Protein AF-A0A2N2ZZ64-F1 (afdb_monomer_lite)

Secondary structure (DSSP, 8-state):
----------------------------------PPPPPPPPHHHHHHHHHHTSSEEEEE-TTT--EEEEEPPGGG---HHHHHTSTTTTS-HHHHS-GGGGSSSPPGGGGGPPPPPHHHHHTT-GGGGGG-HHHHHHHHHTSHHHHHHGGGS-GGGT--TTT---GGG--S-HHHHHHHHHHHHHHHHT-HHHHHHHHT-----S--

Radius of gyration: 32.5 Å; chains: 1; bounding box: 103×98×48 Å

Structure (mmCIF, N/CA/C/O backbone):
data_AF-A0A2N2ZZ64-F1
#
_entry.id   AF-A0A2N2ZZ64-F1
#
loop_
_atom_site.group_PDB
_atom_site.id
_atom_site.type_symbol
_atom_site.label_atom_id
_atom_site.label_alt_id
_atom_site.label_comp_id
_atom_site.label_asym_id
_atom_site.label_entity_id
_atom_site.label_seq_id
_atom_site.pdbx_PDB_ins_code
_atom_site.Cartn_x
_atom_site.Cartn_y
_atom_site.Cartn_z
_atom_site.occupancy
_atom_site.B_iso_or_equiv
_atom_site.auth_seq_id
_atom_site.auth_comp_id
_atom_site.auth_asym_id
_atom_site.auth_atom_id
_atom_site.pdbx_PDB_model_num
ATOM 1 N N . MET A 1 1 ? 74.027 50.151 3.961 1.00 39.25 1 MET A N 1
ATOM 2 C CA . MET A 1 1 ? 75.007 50.833 3.092 1.00 39.25 1 MET A CA 1
ATOM 3 C C . MET A 1 1 ? 74.225 51.475 1.959 1.00 39.25 1 MET A C 1
ATOM 5 O O . MET A 1 1 ? 73.582 50.748 1.219 1.00 39.25 1 MET A O 1
ATOM 9 N N . LYS A 1 2 ? 74.288 52.809 1.890 1.00 38.34 2 LYS A N 1
ATOM 10 C CA . LYS A 1 2 ? 73.813 53.706 0.823 1.00 38.34 2 LYS A CA 1
ATOM 11 C C . LYS A 1 2 ? 72.306 53.948 0.694 1.00 38.34 2 LYS A C 1
ATOM 13 O O . LYS A 1 2 ? 71.583 53.274 -0.028 1.00 38.34 2 LYS A O 1
ATOM 18 N N . ASP A 1 3 ? 71.935 55.034 1.363 1.00 37.16 3 ASP A N 1
ATOM 19 C CA . ASP A 1 3 ? 70.986 56.051 0.927 1.00 37.16 3 ASP A CA 1
ATOM 20 C C . ASP A 1 3 ? 70.921 56.219 -0.595 1.00 37.16 3 ASP A C 1
ATOM 22 O O . ASP A 1 3 ? 71.953 56.343 -1.265 1.00 37.16 3 ASP A O 1
ATOM 26 N N . TRP A 1 4 ? 69.703 56.373 -1.116 1.00 40.28 4 TRP A N 1
ATOM 27 C CA . TRP A 1 4 ? 69.502 57.099 -2.360 1.00 40.28 4 TRP A CA 1
ATOM 28 C C . TRP A 1 4 ? 68.457 58.200 -2.185 1.00 40.28 4 TRP A C 1
ATOM 30 O O . TRP A 1 4 ? 67.484 58.091 -1.445 1.00 40.28 4 TRP A O 1
ATOM 40 N N . PHE A 1 5 ? 68.782 59.327 -2.796 1.00 40.59 5 PHE A N 1
ATOM 41 C CA . PHE A 1 5 ? 68.379 60.674 -2.441 1.00 40.59 5 PHE A CA 1
ATOM 42 C C . PHE A 1 5 ? 66.934 61.033 -2.844 1.00 40.59 5 PHE A C 1
ATOM 44 O O . PHE A 1 5 ? 66.560 60.926 -4.002 1.00 40.59 5 PHE A O 1
ATOM 51 N N . ARG A 1 6 ? 66.211 61.638 -1.890 1.00 45.50 6 ARG A N 1
ATOM 52 C CA . ARG A 1 6 ? 65.767 63.054 -1.896 1.00 45.50 6 ARG A CA 1
ATOM 53 C C . ARG A 1 6 ? 64.941 63.554 -3.109 1.00 45.50 6 ARG A C 1
ATOM 55 O O . ARG A 1 6 ? 65.505 63.851 -4.154 1.00 45.50 6 ARG A O 1
ATOM 62 N N . LYS A 1 7 ? 63.675 63.922 -2.845 1.00 41.31 7 LYS A N 1
ATOM 63 C CA . LYS A 1 7 ? 63.095 65.300 -2.868 1.00 41.31 7 LYS A CA 1
ATOM 64 C C . LYS A 1 7 ? 61.646 65.309 -3.378 1.00 41.31 7 LYS A C 1
ATOM 66 O O . LYS A 1 7 ? 61.372 64.801 -4.454 1.00 41.31 7 LYS A O 1
ATOM 71 N N . GLY A 1 8 ? 60.778 66.042 -2.676 1.00 36.94 8 GLY A N 1
ATOM 72 C CA . GLY A 1 8 ? 59.546 66.581 -3.260 1.00 36.94 8 GLY A CA 1
ATOM 73 C C . GLY A 1 8 ? 58.408 66.750 -2.261 1.00 36.94 8 GLY A C 1
ATOM 74 O O . GLY A 1 8 ? 57.514 65.920 -2.207 1.00 36.94 8 GLY A O 1
ATOM 75 N N . ALA A 1 9 ? 58.438 67.824 -1.472 1.00 46.53 9 ALA A N 1
ATOM 76 C CA . ALA A 1 9 ? 57.292 68.250 -0.677 1.00 46.53 9 ALA A CA 1
ATOM 77 C C . ALA A 1 9 ? 56.183 68.794 -1.595 1.00 46.53 9 ALA A C 1
ATOM 79 O O . ALA A 1 9 ? 56.459 69.640 -2.447 1.00 46.53 9 ALA A O 1
ATOM 80 N N . ALA A 1 10 ? 54.935 68.379 -1.376 1.00 45.12 10 ALA A N 1
ATOM 81 C CA . ALA A 1 10 ? 53.759 69.070 -1.894 1.00 45.12 10 ALA A CA 1
ATOM 82 C C . ALA A 1 10 ? 52.651 69.089 -0.834 1.00 45.12 10 ALA A C 1
ATOM 84 O O . ALA A 1 10 ? 52.513 68.182 -0.019 1.00 45.12 10 ALA A O 1
ATOM 85 N N . LYS A 1 11 ? 51.959 70.223 -0.807 1.00 42.28 11 LYS A N 1
ATOM 86 C CA . LYS A 1 11 ? 51.224 70.802 0.313 1.00 42.28 11 LYS A CA 1
ATOM 87 C C . LYS A 1 11 ? 49.855 70.156 0.544 1.00 42.28 11 LYS A C 1
ATOM 89 O O . LYS A 1 11 ? 49.190 69.720 -0.387 1.00 42.28 11 LYS A O 1
ATOM 94 N N . ILE A 1 12 ? 49.429 70.226 1.801 1.00 48.78 12 ILE A N 1
ATOM 95 C CA . ILE A 1 12 ? 48.055 70.054 2.281 1.00 48.78 12 ILE A CA 1
ATOM 96 C C . ILE A 1 12 ? 47.116 71.016 1.537 1.00 48.78 12 ILE A C 1
ATOM 98 O O . ILE A 1 12 ? 47.393 72.213 1.464 1.00 48.78 12 ILE A O 1
ATOM 102 N N . SER A 1 13 ? 45.969 70.516 1.078 1.00 41.09 13 SER A N 1
ATOM 103 C CA . SER A 1 13 ? 44.748 71.316 0.965 1.00 41.09 13 SER A CA 1
ATOM 104 C C . SER A 1 13 ? 43.535 70.404 1.133 1.00 41.09 13 SER A C 1
ATOM 106 O O . SER A 1 13 ? 43.284 69.517 0.321 1.00 41.09 13 SER A O 1
ATOM 108 N N . LEU A 1 14 ? 42.822 70.607 2.242 1.00 44.38 14 LEU A N 1
ATOM 109 C CA . LEU A 1 14 ? 41.471 70.110 2.452 1.00 44.38 14 LEU A CA 1
ATOM 110 C C . LEU A 1 14 ? 40.535 70.853 1.497 1.00 44.38 14 LEU A C 1
ATOM 112 O O . LEU A 1 14 ? 40.433 72.075 1.581 1.00 44.38 14 LEU A O 1
ATOM 116 N N . PHE A 1 15 ? 39.804 70.120 0.661 1.00 40.41 15 PHE A N 1
ATOM 117 C CA . PHE A 1 15 ? 38.572 70.621 0.065 1.00 40.41 15 PHE A CA 1
ATOM 118 C C . PHE A 1 15 ? 37.430 69.662 0.388 1.00 40.41 15 PHE A C 1
ATOM 120 O O . PHE A 1 15 ? 37.409 68.505 -0.022 1.00 40.41 15 PHE A O 1
ATOM 127 N N . SER A 1 16 ? 36.514 70.190 1.197 1.00 48.66 16 SER A N 1
ATOM 128 C CA . SER A 1 16 ? 35.202 69.645 1.515 1.00 48.66 16 SER A CA 1
ATOM 129 C C . SER A 1 16 ? 34.422 69.380 0.224 1.00 48.66 16 SER A C 1
ATOM 131 O O . SER A 1 16 ? 34.257 70.285 -0.592 1.00 48.66 16 SER A O 1
ATOM 133 N N . GLY A 1 17 ? 33.963 68.143 0.036 1.00 42.72 17 GLY A N 1
ATOM 134 C CA . GLY A 1 17 ? 33.218 67.706 -1.143 1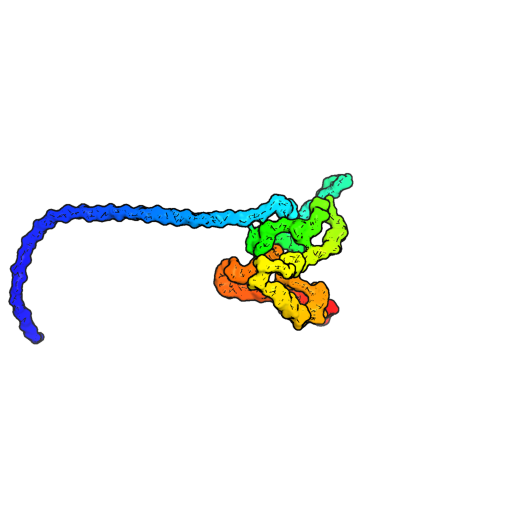.00 42.72 17 GLY A CA 1
ATOM 135 C C . GLY A 1 17 ? 32.194 66.638 -0.777 1.00 42.72 17 GLY A C 1
ATOM 136 O O . GLY A 1 17 ? 32.478 65.453 -0.864 1.00 42.72 17 GLY A O 1
ATOM 137 N N . MET A 1 18 ? 31.040 67.106 -0.299 1.00 50.28 18 MET A N 1
ATOM 138 C CA . MET A 1 18 ? 29.702 66.496 -0.330 1.00 50.28 18 MET A CA 1
ATOM 139 C C . MET A 1 18 ? 29.631 64.961 -0.489 1.00 50.28 18 MET A C 1
ATOM 141 O O . MET A 1 18 ? 29.713 64.423 -1.592 1.00 50.28 18 MET A O 1
ATOM 145 N N . LEU A 1 19 ? 29.397 64.266 0.630 1.00 48.88 19 LEU A N 1
ATOM 146 C CA . LEU A 1 19 ? 29.078 62.837 0.686 1.00 48.88 19 LEU A CA 1
ATOM 147 C C . LEU A 1 19 ? 27.726 62.581 -0.020 1.00 48.88 19 LEU A C 1
ATOM 149 O O . LEU A 1 19 ? 26.663 62.738 0.577 1.00 48.88 19 LEU A O 1
ATOM 153 N N . MET A 1 20 ? 27.748 62.212 -1.301 1.00 51.56 20 MET A N 1
ATOM 154 C CA . MET A 1 20 ? 26.586 61.632 -1.982 1.00 51.56 20 MET A CA 1
ATOM 155 C C . MET A 1 20 ? 26.479 60.164 -1.563 1.00 51.56 20 MET A C 1
ATOM 157 O O . MET A 1 20 ? 27.203 59.308 -2.069 1.00 51.56 20 MET A O 1
ATOM 161 N N . LEU A 1 21 ? 25.607 59.884 -0.594 1.00 48.12 21 LEU A N 1
ATOM 162 C CA . LEU A 1 21 ? 25.238 58.524 -0.208 1.00 48.12 21 LEU A CA 1
ATOM 163 C C . LEU A 1 21 ? 24.476 57.884 -1.387 1.00 48.12 21 LEU A C 1
ATOM 165 O O . LEU A 1 21 ? 23.431 58.418 -1.770 1.00 48.12 21 LEU A O 1
ATOM 169 N N . PRO A 1 22 ? 24.938 56.772 -1.985 1.00 51.94 22 PRO A N 1
ATOM 170 C CA . PRO A 1 22 ? 24.151 56.093 -2.999 1.00 51.94 22 PRO A CA 1
ATOM 171 C C . PRO A 1 22 ? 22.957 55.439 -2.297 1.00 51.94 22 PRO A C 1
ATOM 173 O O . PRO A 1 22 ? 23.119 54.526 -1.487 1.00 51.94 22 PRO A O 1
ATOM 176 N N . VAL A 1 23 ? 21.750 55.926 -2.588 1.00 56.34 23 VAL A N 1
ATOM 177 C CA . VAL A 1 23 ? 20.505 55.251 -2.211 1.00 56.34 23 VAL A CA 1
ATOM 178 C C . VAL A 1 23 ? 20.448 53.954 -3.017 1.00 56.34 23 VAL A C 1
ATOM 180 O O . VAL A 1 23 ? 20.028 53.932 -4.171 1.00 56.34 23 VAL A O 1
ATOM 183 N N . LEU A 1 24 ? 20.942 52.874 -2.414 1.00 56.12 24 LEU A N 1
ATOM 184 C CA . LEU A 1 24 ? 20.755 51.502 -2.871 1.00 56.12 24 LEU A CA 1
ATOM 185 C C . LEU A 1 24 ? 19.258 51.184 -2.800 1.00 56.12 24 LEU A C 1
ATOM 187 O O . LEU A 1 24 ? 18.741 50.749 -1.773 1.00 56.12 24 LEU A O 1
ATOM 191 N N . PHE A 1 25 ? 18.549 51.443 -3.895 1.00 52.72 25 PHE A N 1
ATOM 192 C CA . PHE A 1 25 ? 17.181 50.980 -4.087 1.00 52.72 25 PHE A CA 1
ATOM 193 C C . PHE A 1 25 ? 17.241 49.465 -4.320 1.00 52.72 25 PHE A C 1
ATOM 195 O O . PHE A 1 25 ? 17.417 48.990 -5.441 1.00 52.72 25 PHE A O 1
ATOM 202 N N . ALA A 1 26 ? 17.187 48.695 -3.232 1.00 58.97 26 ALA A N 1
ATOM 203 C CA . ALA A 1 26 ? 17.064 47.248 -3.289 1.00 58.97 26 ALA A CA 1
ATOM 204 C C . ALA A 1 26 ? 15.679 46.905 -3.853 1.00 58.97 26 ALA A C 1
ATOM 206 O O . ALA A 1 26 ? 14.674 46.931 -3.144 1.00 58.97 26 ALA A O 1
ATOM 207 N N . VAL A 1 27 ? 15.619 46.622 -5.153 1.00 55.97 27 VAL A N 1
ATOM 208 C CA . VAL A 1 27 ? 14.431 46.050 -5.788 1.00 55.97 27 VAL A CA 1
ATOM 209 C C . VAL A 1 27 ? 14.317 44.611 -5.291 1.00 55.97 27 VAL A C 1
ATOM 211 O O . VAL A 1 27 ? 14.965 43.705 -5.811 1.00 55.97 27 VAL A O 1
ATOM 214 N N . PHE A 1 28 ? 13.528 44.403 -4.238 1.00 57.31 28 PHE A N 1
ATOM 215 C CA . PHE A 1 28 ? 13.136 43.071 -3.790 1.00 57.31 28 PHE A CA 1
ATOM 216 C C . PHE A 1 28 ? 12.192 42.467 -4.835 1.00 57.31 28 PHE A C 1
ATOM 218 O O . PHE A 1 28 ? 10.976 42.640 -4.773 1.00 57.31 28 PHE A O 1
ATOM 225 N N . PHE A 1 29 ? 12.753 41.752 -5.811 1.00 54.59 29 PHE A N 1
ATOM 226 C CA . PHE A 1 29 ? 11.992 40.790 -6.599 1.00 54.59 29 PHE A CA 1
ATOM 227 C C . PHE A 1 29 ? 11.564 39.663 -5.658 1.00 54.59 29 PHE A C 1
ATOM 229 O O . PHE A 1 29 ? 12.322 38.733 -5.392 1.00 54.59 29 PHE A O 1
ATOM 236 N N . SER A 1 30 ? 10.353 39.769 -5.115 1.00 50.69 30 SER A N 1
ATOM 237 C CA . SER A 1 30 ? 9.707 38.639 -4.456 1.00 50.69 30 SER A CA 1
ATOM 238 C C . SER A 1 30 ? 9.346 37.641 -5.547 1.00 50.69 30 SER A C 1
ATOM 240 O O . SER A 1 30 ? 8.348 37.805 -6.246 1.00 50.69 30 SER A O 1
ATOM 242 N N . THR A 1 31 ? 10.185 36.626 -5.740 1.00 52.81 31 THR A N 1
ATOM 243 C CA . THR A 1 31 ? 9.776 35.432 -6.471 1.00 52.81 31 THR A CA 1
ATOM 244 C C . THR A 1 31 ? 8.708 34.756 -5.626 1.00 52.81 31 THR A C 1
ATOM 246 O O . THR A 1 31 ? 9.023 34.018 -4.694 1.00 52.81 31 THR A O 1
ATOM 249 N N . VAL A 1 32 ? 7.440 35.048 -5.915 1.00 55.59 32 VAL A N 1
ATOM 250 C CA . VAL A 1 32 ? 6.336 34.191 -5.488 1.00 55.59 32 VAL A CA 1
ATOM 251 C C . VAL A 1 32 ? 6.548 32.879 -6.232 1.00 55.59 32 VAL A C 1
ATOM 253 O O . VAL A 1 32 ? 6.189 32.741 -7.400 1.00 55.59 32 VAL A O 1
ATOM 256 N N . ALA A 1 33 ? 7.236 31.943 -5.580 1.00 58.53 33 ALA A N 1
ATOM 257 C CA . ALA A 1 33 ? 7.142 30.550 -5.955 1.00 58.53 33 ALA A CA 1
ATOM 258 C C . ALA A 1 33 ? 5.656 30.205 -5.839 1.00 58.53 33 ALA A C 1
ATOM 260 O O . ALA A 1 33 ? 5.070 30.354 -4.769 1.00 58.53 33 ALA A O 1
ATOM 261 N N . ALA A 1 34 ? 5.024 29.859 -6.958 1.00 48.00 34 A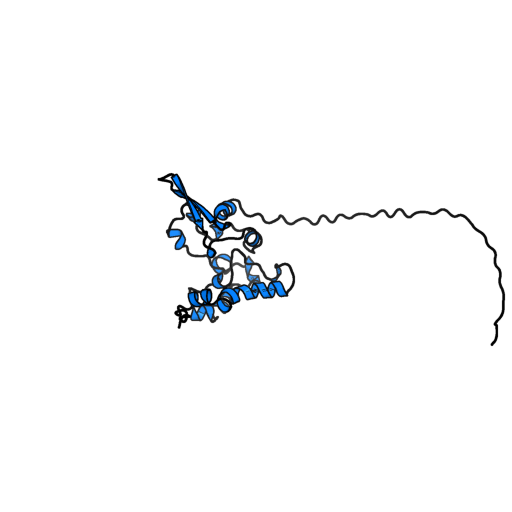LA A N 1
ATOM 262 C CA . ALA A 1 34 ? 3.686 29.305 -6.918 1.00 48.00 34 ALA A CA 1
ATOM 263 C C . ALA A 1 34 ? 3.778 28.008 -6.108 1.00 48.00 34 ALA A C 1
ATOM 265 O O . ALA A 1 34 ? 4.371 27.035 -6.584 1.00 48.00 34 ALA A O 1
ATOM 266 N N . ASP A 1 35 ? 3.262 28.020 -4.879 1.00 53.88 35 ASP A N 1
ATOM 267 C CA . ASP A 1 35 ? 3.075 26.791 -4.122 1.00 53.88 35 ASP A CA 1
ATOM 268 C C . ASP A 1 35 ? 2.193 25.886 -4.978 1.00 53.88 35 ASP A C 1
ATOM 270 O O . ASP A 1 35 ? 1.077 26.247 -5.367 1.00 53.88 35 ASP A O 1
ATOM 274 N N . LYS A 1 36 ? 2.730 24.719 -5.345 1.00 53.25 36 LYS A N 1
ATOM 275 C CA . LYS A 1 36 ? 1.899 23.661 -5.913 1.00 53.25 36 LYS A CA 1
ATOM 276 C C . LYS A 1 36 ? 0.815 23.368 -4.875 1.00 53.25 36 LYS A C 1
ATOM 278 O O . LYS A 1 36 ? 1.168 23.286 -3.698 1.00 53.25 36 LYS A O 1
ATOM 283 N N . PRO A 1 37 ? -0.459 23.218 -5.277 1.00 55.72 37 PRO A N 1
ATOM 284 C CA . PRO A 1 37 ? -1.508 22.881 -4.329 1.00 55.72 37 PRO A CA 1
ATOM 285 C C . PRO A 1 37 ? -1.059 21.649 -3.548 1.00 55.72 37 PRO A C 1
ATOM 287 O O . PRO A 1 37 ? -0.683 20.631 -4.135 1.00 55.72 37 PRO A O 1
ATOM 290 N N . GLU A 1 38 ? -0.992 21.797 -2.229 1.00 61.44 38 GLU A N 1
ATOM 291 C CA . GLU A 1 38 ? -0.603 20.712 -1.348 1.00 61.44 38 GLU A CA 1
ATOM 292 C C . GLU A 1 38 ? -1.636 19.598 -1.532 1.00 61.44 38 GLU A C 1
ATOM 294 O O . GLU A 1 38 ? -2.828 19.836 -1.345 1.00 61.44 38 GLU A O 1
ATOM 299 N N . ALA A 1 39 ? -1.203 18.416 -1.977 1.00 67.38 39 ALA A N 1
ATOM 300 C CA . ALA A 1 39 ? -2.107 17.301 -2.244 1.00 67.38 39 ALA A CA 1
ATOM 301 C C . ALA A 1 39 ? -2.909 16.994 -0.975 1.00 67.38 39 ALA A C 1
ATOM 303 O O . ALA A 1 39 ? -2.318 16.672 0.047 1.00 67.38 39 ALA A O 1
ATOM 304 N N . THR A 1 40 ? -4.229 17.149 -0.995 1.00 81.62 40 THR A N 1
ATOM 305 C CA . THR A 1 40 ? -5.087 16.889 0.166 1.00 81.62 40 THR A CA 1
ATOM 306 C C . THR A 1 40 ? -5.627 15.469 0.108 1.00 81.62 40 THR A C 1
ATOM 308 O O . THR A 1 40 ? -6.011 15.014 -0.965 1.00 81.62 40 THR A O 1
ATOM 311 N N . ILE A 1 41 ? -5.696 14.795 1.258 1.00 88.88 41 ILE A N 1
ATOM 312 C CA . ILE A 1 41 ? -6.417 13.522 1.375 1.00 88.88 41 ILE A CA 1
ATOM 313 C C . ILE A 1 41 ? -7.901 13.797 1.123 1.00 88.88 41 ILE A C 1
ATOM 315 O O . ILE A 1 41 ? -8.436 14.788 1.627 1.00 88.88 41 ILE A O 1
ATOM 319 N N . ASP A 1 42 ? -8.541 12.945 0.329 1.00 91.62 42 ASP A N 1
ATOM 320 C CA . ASP A 1 42 ? -9.952 13.085 -0.008 1.00 91.62 42 ASP A CA 1
ATOM 321 C C . ASP A 1 42 ? -10.873 12.840 1.211 1.00 91.62 42 ASP A C 1
ATOM 323 O O . ASP A 1 42 ? -10.499 12.181 2.183 1.00 91.62 42 ASP A O 1
ATOM 327 N N . GLU A 1 43 ? -12.092 13.381 1.164 1.00 92.12 43 GLU A N 1
ATOM 328 C CA . GLU A 1 43 ? -13.064 13.298 2.262 1.00 92.12 43 GLU A CA 1
ATOM 329 C C . GLU A 1 43 ? -13.508 11.861 2.579 1.00 92.12 43 GLU A C 1
ATOM 331 O O . GLU A 1 43 ? -13.802 11.542 3.731 1.00 92.12 43 GLU A O 1
ATOM 336 N N . GLU A 1 44 ? -13.534 10.979 1.583 1.00 93.50 44 GLU A N 1
ATOM 337 C CA . GLU A 1 44 ? -13.834 9.561 1.760 1.00 93.50 44 GLU A CA 1
ATOM 338 C C . GLU A 1 44 ? -12.705 8.846 2.509 1.00 93.50 44 GLU A C 1
ATOM 340 O O . GLU A 1 44 ? -12.939 8.218 3.540 1.00 93.50 44 GLU A O 1
ATOM 345 N N . SER A 1 45 ? -11.459 9.023 2.069 1.00 94.38 45 SER A N 1
ATOM 346 C CA . SER A 1 45 ? -10.285 8.438 2.720 1.00 94.38 45 SER A CA 1
ATOM 347 C C . SER A 1 45 ? -10.127 8.931 4.157 1.00 94.38 45 SER A C 1
ATOM 349 O O . SER A 1 45 ? -9.707 8.172 5.033 1.00 94.38 45 SER A O 1
ATOM 351 N N . LEU A 1 46 ? -10.515 10.180 4.448 1.00 94.12 46 LEU A N 1
ATOM 352 C CA . LEU A 1 46 ? -10.554 10.687 5.822 1.00 94.12 46 LEU A CA 1
ATOM 353 C C . LEU A 1 46 ? -11.479 9.862 6.730 1.00 94.12 46 LEU A C 1
ATOM 355 O O . LEU A 1 46 ? -11.150 9.696 7.903 1.00 94.12 46 LEU A O 1
ATOM 359 N N . GLN A 1 47 ? -12.585 9.311 6.217 1.00 93.69 47 GLN A N 1
ATOM 360 C CA . GLN A 1 47 ? -13.495 8.462 6.999 1.00 93.69 47 GLN A CA 1
ATOM 361 C C . GLN A 1 47 ? -12.835 7.131 7.364 1.00 93.69 47 GLN A C 1
ATOM 363 O O . GLN A 1 47 ? -12.896 6.715 8.521 1.00 93.69 47 GLN A O 1
ATOM 368 N N . CYS A 1 48 ? -12.130 6.503 6.420 1.00 95.31 48 CYS A N 1
ATOM 369 C CA . CYS A 1 48 ? -11.361 5.284 6.678 1.00 95.31 48 CYS A CA 1
ATOM 370 C C . CYS A 1 48 ? -10.265 5.541 7.728 1.00 95.31 48 CYS A C 1
ATOM 372 O O . CYS A 1 48 ? -10.081 4.776 8.682 1.00 95.31 48 CYS A O 1
ATOM 374 N N . LEU A 1 49 ? -9.567 6.672 7.600 1.00 95.62 49 LEU A N 1
ATOM 375 C CA . LEU A 1 49 ? -8.470 7.047 8.487 1.00 95.62 49 LEU A CA 1
ATOM 376 C C . LEU A 1 49 ? -8.916 7.343 9.926 1.00 95.62 49 LEU A C 1
ATOM 378 O O . LEU A 1 49 ? -8.080 7.227 10.816 1.00 95.62 49 LEU A O 1
ATOM 382 N N . VAL A 1 50 ? -10.204 7.602 10.201 1.00 93.44 50 VAL A N 1
ATOM 383 C CA . VAL A 1 50 ? -10.723 7.729 11.583 1.00 93.44 50 VAL A CA 1
ATOM 384 C C . VAL A 1 50 ? -10.319 6.531 12.448 1.00 93.44 50 VAL A C 1
ATOM 386 O O . VAL A 1 50 ? -9.965 6.703 13.616 1.00 93.44 50 VAL A O 1
ATOM 389 N N . CYS A 1 51 ? -10.342 5.325 11.873 1.00 94.88 51 CYS A N 1
ATOM 390 C CA . CYS A 1 51 ? -9.904 4.108 12.553 1.00 94.88 51 CYS A CA 1
ATOM 391 C C . CYS A 1 51 ? -8.503 3.677 12.109 1.00 94.88 51 CYS A C 1
ATOM 393 O O . CYS A 1 51 ? -7.672 3.341 12.954 1.00 94.88 51 CYS A O 1
ATOM 395 N N . HIS A 1 52 ? -8.228 3.698 10.803 1.00 95.88 52 HIS A N 1
ATOM 396 C CA . HIS A 1 52 ? -7.001 3.132 10.242 1.00 95.88 52 HIS A CA 1
ATOM 397 C C . HIS A 1 52 ? -5.748 3.972 10.512 1.00 95.88 52 HIS A C 1
ATOM 399 O O . HIS A 1 52 ? -4.653 3.423 10.480 1.00 95.88 52 HIS A O 1
ATOM 405 N N . SER A 1 53 ? -5.861 5.253 10.883 1.00 96.44 53 SER A N 1
ATOM 406 C CA . SER A 1 53 ? -4.699 6.050 11.308 1.00 96.44 53 SER A CA 1
ATOM 407 C C . SER A 1 53 ? -4.355 5.915 12.796 1.00 96.44 53 SER A C 1
ATOM 409 O O . SER A 1 53 ? -3.500 6.642 13.307 1.00 96.44 53 SER A O 1
ATOM 411 N N . SER A 1 54 ? -5.061 5.052 13.530 1.00 95.69 54 SER A N 1
ATOM 412 C CA . SER A 1 54 ? -4.947 4.916 14.980 1.00 95.69 54 SER A CA 1
ATOM 413 C C . SER A 1 54 ? -4.515 3.508 15.385 1.00 95.69 54 SER A C 1
ATOM 415 O O . SER A 1 54 ? -4.878 2.507 14.779 1.00 95.69 54 SER A O 1
ATOM 417 N N . HIS A 1 55 ? -3.797 3.414 16.505 1.00 96.00 55 HIS A N 1
ATOM 418 C CA . HIS A 1 55 ? -3.406 2.137 17.116 1.00 96.00 55 HIS A CA 1
ATOM 419 C C . HIS A 1 55 ? -4.582 1.414 17.798 1.00 96.00 55 HIS A C 1
ATOM 421 O O . HIS A 1 55 ? -4.453 0.272 18.249 1.00 96.00 55 HIS A O 1
ATOM 427 N N . ARG A 1 56 ? -5.721 2.096 17.942 1.00 96.00 56 ARG A N 1
ATOM 428 C CA . ARG A 1 56 ? -6.947 1.578 18.549 1.00 96.00 56 ARG A CA 1
ATOM 429 C C . ARG A 1 56 ? -8.173 2.176 17.878 1.00 96.00 56 ARG A C 1
ATOM 431 O O . ARG A 1 56 ? -8.151 3.342 17.490 1.00 96.00 56 ARG A O 1
ATOM 438 N N . TYR A 1 57 ? -9.244 1.406 17.825 1.00 94.00 57 TYR A N 1
ATOM 439 C CA . TYR A 1 57 ? -10.531 1.841 17.297 1.00 94.00 57 TYR A CA 1
ATOM 440 C C . TYR A 1 57 ? -11.654 1.441 18.252 1.00 94.00 57 TYR A C 1
ATOM 442 O O . TYR A 1 57 ? -11.460 0.619 19.153 1.00 94.00 57 TYR A O 1
ATOM 450 N N . GLN A 1 58 ? -12.812 2.070 18.080 1.00 92.56 58 GLN A N 1
ATOM 451 C CA . GLN A 1 58 ? -14.016 1.778 18.847 1.00 92.56 58 GLN A CA 1
ATOM 452 C C . GLN A 1 58 ? -15.096 1.266 17.906 1.00 92.56 58 GLN A C 1
ATOM 454 O O . GLN A 1 58 ? -15.272 1.815 16.822 1.00 92.56 58 GLN A O 1
ATOM 459 N N . ILE A 1 59 ? -15.821 0.238 18.337 1.00 89.75 59 ILE A N 1
ATOM 460 C CA . ILE A 1 59 ? -17.061 -0.188 17.686 1.00 89.75 59 ILE A CA 1
ATOM 461 C C . ILE A 1 59 ? -18.176 -0.202 18.719 1.00 89.75 59 ILE A C 1
ATOM 463 O O . ILE A 1 59 ? -17.946 -0.545 19.881 1.00 89.75 59 ILE A O 1
ATOM 467 N N . THR A 1 60 ? -19.371 0.167 18.278 1.00 90.00 60 THR A N 1
ATOM 468 C CA . THR A 1 60 ? -20.581 0.136 19.094 1.00 90.00 60 THR A CA 1
ATOM 469 C C . THR A 1 60 ? -21.502 -0.931 18.537 1.00 90.00 60 THR A C 1
ATOM 471 O O . THR A 1 60 ? -21.811 -0.923 17.345 1.00 90.00 60 THR A O 1
ATOM 474 N N . ASP A 1 61 ? -21.930 -1.854 19.391 1.00 88.31 61 ASP A N 1
ATOM 475 C CA . ASP A 1 61 ? -22.947 -2.827 19.023 1.00 88.31 61 ASP A CA 1
ATOM 476 C C . ASP A 1 61 ? -24.295 -2.119 18.840 1.00 88.31 61 ASP A C 1
ATOM 478 O O . ASP A 1 61 ? -24.777 -1.411 19.726 1.00 88.31 61 ASP A O 1
ATOM 482 N N . THR A 1 62 ? -24.918 -2.320 17.682 1.00 85.62 62 THR A N 1
ATOM 483 C CA . THR A 1 62 ? -26.200 -1.697 17.341 1.00 85.62 62 THR A CA 1
ATOM 484 C C . THR A 1 62 ? -27.374 -2.306 18.105 1.00 85.62 62 THR A C 1
ATOM 486 O O . THR A 1 62 ? -28.435 -1.687 18.163 1.00 85.62 62 THR A O 1
ATOM 489 N N . VAL A 1 63 ? -27.198 -3.489 18.708 1.00 91.06 63 VAL A N 1
ATOM 490 C CA . VAL A 1 63 ? -28.241 -4.170 19.487 1.00 91.06 63 VAL A CA 1
ATOM 491 C C . VAL A 1 63 ? -28.186 -3.776 20.964 1.00 91.06 63 VAL A C 1
ATOM 493 O O . VAL A 1 63 ? -29.198 -3.347 21.517 1.00 91.06 63 VAL A O 1
ATOM 496 N N . SER A 1 64 ? -27.029 -3.917 21.615 1.00 94.00 64 SER A N 1
ATOM 497 C CA . SER A 1 64 ? -26.864 -3.607 23.044 1.00 94.00 64 SER A CA 1
ATOM 498 C C . SER A 1 64 ? -26.532 -2.140 23.336 1.00 94.00 64 SER A C 1
ATOM 500 O O . SER A 1 64 ? -26.768 -1.677 24.452 1.00 94.00 64 SER A O 1
ATOM 502 N N . GLY A 1 65 ? -25.985 -1.405 22.363 1.00 93.75 65 GLY A N 1
ATOM 503 C CA . GLY A 1 65 ? -25.444 -0.058 22.560 1.00 93.75 65 GLY A CA 1
ATOM 504 C C . GLY A 1 65 ? -24.097 -0.025 23.293 1.00 93.75 65 GLY A C 1
ATOM 505 O O . GLY A 1 65 ? -23.604 1.061 23.600 1.00 93.75 65 GLY A O 1
ATOM 506 N N . GLU A 1 66 ? -23.500 -1.181 23.598 1.00 94.88 66 GLU A N 1
ATOM 507 C CA . GLU A 1 66 ? -22.186 -1.258 24.233 1.00 94.88 66 GLU A CA 1
ATOM 508 C C . GLU A 1 66 ? -21.082 -0.852 23.250 1.00 94.88 66 GLU A C 1
ATOM 510 O O . GLU A 1 66 ? -21.069 -1.274 22.092 1.00 94.88 66 GLU A O 1
ATOM 515 N N . THR A 1 67 ? -20.128 -0.050 23.727 1.00 95.00 67 THR A N 1
ATOM 516 C CA . THR A 1 67 ? -18.939 0.335 22.962 1.00 95.00 67 THR A CA 1
ATOM 517 C C . THR A 1 67 ? -17.718 -0.376 23.512 1.00 95.00 67 THR A C 1
ATOM 519 O O . THR A 1 67 ? -17.396 -0.249 24.694 1.00 95.00 67 THR A O 1
ATOM 522 N N . VAL A 1 68 ? -16.984 -1.052 22.633 1.00 93.94 68 VAL A N 1
ATOM 523 C CA . VAL A 1 68 ? -15.710 -1.691 22.969 1.00 93.94 68 VAL A CA 1
ATOM 524 C C . VAL A 1 68 ? -14.562 -0.988 22.259 1.00 93.94 68 VAL A C 1
ATOM 526 O O . VAL A 1 68 ? -14.679 -0.559 21.113 1.00 93.94 68 VAL A O 1
ATOM 529 N N . THR A 1 69 ? -13.427 -0.874 22.949 1.00 96.00 69 THR A N 1
ATOM 530 C CA . THR A 1 69 ? -12.171 -0.401 22.356 1.00 96.00 69 THR A CA 1
ATOM 531 C C . THR A 1 69 ? -11.291 -1.598 22.031 1.00 96.00 69 THR A C 1
ATOM 533 O O . THR A 1 69 ? -10.997 -2.406 22.910 1.00 96.00 69 THR A O 1
ATOM 536 N N . MET A 1 70 ? -10.823 -1.684 20.790 1.00 94.06 70 MET A N 1
ATOM 537 C CA . MET A 1 70 ? -9.939 -2.749 20.321 1.00 94.06 70 MET A CA 1
ATOM 538 C C . MET A 1 70 ? -8.629 -2.186 19.780 1.00 94.06 70 MET A C 1
ATOM 540 O O . MET A 1 70 ? -8.537 -1.023 19.386 1.00 94.06 70 MET A O 1
ATOM 544 N N . LYS A 1 71 ? -7.591 -3.025 19.772 1.00 96.56 71 LYS A N 1
ATOM 545 C CA . LYS A 1 71 ? -6.305 -2.700 19.152 1.00 96.56 71 LYS A CA 1
ATOM 546 C C . LYS A 1 71 ? -6.420 -2.850 17.633 1.00 96.56 71 LYS A C 1
ATOM 548 O O . LYS A 1 71 ? -6.942 -3.855 17.161 1.00 96.56 71 LYS A O 1
ATOM 553 N N . MET A 1 72 ? -5.892 -1.882 16.887 1.00 94.88 72 MET A N 1
ATOM 554 C CA . MET A 1 72 ? -5.735 -2.011 15.440 1.00 94.88 72 MET A CA 1
ATOM 555 C C . MET A 1 72 ? -4.544 -2.924 15.132 1.00 94.88 72 MET A C 1
ATOM 557 O O . MET A 1 72 ? -3.457 -2.739 15.689 1.00 94.88 72 MET A O 1
ATOM 561 N N . HIS A 1 73 ? -4.739 -3.906 14.255 1.00 94.00 73 HIS A N 1
ATOM 562 C CA . HIS A 1 73 ? -3.638 -4.728 13.752 1.00 94.00 73 HIS A CA 1
ATOM 563 C C . HIS A 1 73 ? -2.626 -3.847 13.020 1.00 94.00 73 HIS A C 1
ATOM 565 O O . HIS A 1 73 ? -3.015 -2.897 12.348 1.00 94.00 73 HIS A O 1
ATOM 571 N N . ASN A 1 74 ? -1.333 -4.121 13.187 1.00 90.88 74 ASN A N 1
ATOM 572 C CA . ASN A 1 74 ? -0.283 -3.246 12.662 1.00 90.88 74 ASN A CA 1
ATOM 573 C C . ASN A 1 74 ? -0.348 -3.144 11.131 1.00 90.88 74 ASN A C 1
ATOM 575 O O . ASN A 1 74 ? -0.093 -2.086 10.575 1.00 90.88 74 ASN A O 1
ATOM 579 N N . GLU A 1 75 ? -0.749 -4.226 10.474 1.00 89.50 75 GLU A N 1
ATOM 580 C CA . GLU A 1 75 ? -0.887 -4.356 9.024 1.00 89.50 75 GLU A CA 1
ATOM 581 C C . GLU A 1 75 ? -2.063 -3.537 8.467 1.00 89.50 75 GLU A C 1
ATOM 583 O O . GLU A 1 75 ? -2.088 -3.226 7.283 1.00 89.50 75 GLU A O 1
ATOM 588 N N . LEU A 1 76 ? -3.023 -3.166 9.322 1.00 93.38 76 LEU A N 1
ATOM 589 C CA . LEU A 1 76 ? -4.184 -2.348 8.965 1.00 93.38 76 LEU A CA 1
ATOM 590 C C . LEU A 1 76 ? -3.990 -0.864 9.312 1.00 93.38 76 LEU A C 1
ATOM 592 O O . LEU A 1 76 ? -4.901 -0.067 9.092 1.00 93.38 76 LEU A O 1
ATOM 596 N N . GLN A 1 77 ? -2.846 -0.491 9.896 1.00 96.19 77 GLN A N 1
ATOM 597 C CA . GLN A 1 77 ? -2.552 0.895 10.249 1.00 96.19 77 GLN A CA 1
ATOM 598 C C . GLN A 1 77 ? -1.963 1.643 9.053 1.00 96.19 77 GLN A C 1
ATOM 600 O O . GLN A 1 77 ? -0.988 1.204 8.446 1.00 96.19 77 GLN A O 1
ATOM 605 N N . ILE A 1 78 ? -2.524 2.812 8.764 1.00 96.50 78 ILE A N 1
ATOM 606 C CA . ILE A 1 78 ? -2.095 3.707 7.694 1.00 96.50 78 ILE A CA 1
ATOM 607 C C . ILE A 1 78 ? -1.601 5.008 8.314 1.00 96.50 78 ILE A C 1
ATOM 609 O O . ILE A 1 78 ? -2.354 5.714 8.983 1.00 96.50 78 ILE A O 1
ATOM 613 N N . ASP A 1 79 ? -0.336 5.353 8.078 1.00 95.38 79 ASP A N 1
ATOM 614 C CA . ASP A 1 79 ? 0.178 6.674 8.433 1.00 95.38 79 ASP A CA 1
ATOM 615 C C . ASP A 1 79 ? -0.352 7.703 7.413 1.00 95.38 79 ASP A C 1
ATOM 617 O O . ASP A 1 79 ? 0.021 7.643 6.237 1.00 95.38 79 ASP A O 1
ATOM 621 N N . PRO A 1 80 ? -1.205 8.659 7.825 1.00 94.06 80 PRO A N 1
ATOM 622 C CA . PRO A 1 80 ? -1.821 9.609 6.905 1.00 94.06 80 PRO A CA 1
ATOM 623 C C . PRO A 1 80 ? -0.800 10.571 6.285 1.00 94.06 80 PRO A C 1
ATOM 625 O O . PRO A 1 80 ? -1.021 11.077 5.186 1.00 94.06 80 PRO A O 1
ATOM 628 N N . VAL A 1 81 ? 0.331 10.824 6.951 1.00 92.75 81 VAL A N 1
ATOM 629 C CA . VAL A 1 81 ? 1.401 11.682 6.430 1.00 92.75 81 VAL A CA 1
ATOM 630 C C . VAL A 1 81 ? 2.178 10.952 5.336 1.00 92.75 81 VAL A C 1
ATOM 632 O O . VAL A 1 81 ? 2.437 11.528 4.274 1.00 92.75 81 VAL A O 1
ATOM 635 N N . GLU A 1 82 ? 2.518 9.679 5.554 1.00 92.69 82 GLU A N 1
ATOM 636 C CA . GLU A 1 82 ? 3.150 8.859 4.514 1.00 92.69 82 GLU A CA 1
ATOM 637 C C . GLU A 1 82 ? 2.193 8.599 3.344 1.00 92.69 82 GLU A C 1
ATOM 639 O O . GLU A 1 82 ? 2.626 8.717 2.198 1.00 92.69 82 GLU A O 1
ATOM 644 N N . TYR A 1 83 ? 0.907 8.344 3.612 1.00 94.56 83 TYR A N 1
ATOM 645 C CA . TYR A 1 83 ? -0.112 8.135 2.579 1.00 94.56 83 TYR A CA 1
ATOM 646 C C . TYR A 1 83 ? -0.266 9.347 1.670 1.00 94.56 83 TYR A C 1
ATOM 648 O O . TYR A 1 83 ? -0.076 9.239 0.462 1.00 94.56 83 TYR A O 1
ATOM 656 N N . LYS A 1 84 ? -0.493 10.531 2.254 1.00 92.62 84 LYS A N 1
ATOM 657 C CA . LYS A 1 84 ? -0.620 11.803 1.522 1.00 92.62 84 LYS A CA 1
ATOM 658 C C . LYS A 1 84 ? 0.553 12.063 0.570 1.00 92.62 84 LYS A C 1
ATOM 660 O O . LYS A 1 84 ? 0.407 12.752 -0.433 1.00 92.62 84 LYS A O 1
ATOM 665 N N . SER A 1 85 ? 1.734 11.553 0.910 1.00 90.25 85 SER A N 1
ATOM 666 C CA . SER A 1 85 ? 2.969 11.774 0.159 1.00 90.25 85 SER A CA 1
ATOM 667 C C . SER A 1 85 ? 3.415 10.577 -0.690 1.00 90.25 85 SER A C 1
ATOM 669 O O . SER A 1 85 ? 4.472 10.650 -1.326 1.00 90.25 85 SER A O 1
ATOM 671 N N . ALA A 1 86 ? 2.631 9.498 -0.724 1.00 92.25 86 ALA A N 1
ATOM 672 C CA . ALA A 1 86 ? 2.831 8.357 -1.607 1.00 92.25 86 ALA A CA 1
ATOM 673 C C . ALA A 1 86 ? 2.508 8.714 -3.068 1.00 92.25 86 ALA A C 1
ATOM 675 O O . ALA A 1 86 ? 1.744 9.638 -3.345 1.00 92.25 86 ALA A O 1
ATOM 676 N N . THR A 1 87 ? 3.054 7.950 -4.020 1.00 92.25 87 THR A N 1
ATOM 677 C CA . THR A 1 87 ? 2.786 8.117 -5.461 1.00 92.25 87 THR A CA 1
ATOM 678 C C . THR A 1 87 ? 1.286 8.061 -5.773 1.00 92.25 87 THR A C 1
ATOM 680 O O . THR A 1 87 ? 0.812 8.838 -6.595 1.00 92.25 87 THR A O 1
ATOM 683 N N . HIS A 1 88 ? 0.547 7.191 -5.076 1.00 92.12 88 HIS A N 1
ATOM 684 C CA . HIS A 1 88 ? -0.904 7.028 -5.209 1.00 92.12 88 HIS A CA 1
ATOM 685 C C . HIS A 1 88 ? -1.699 7.730 -4.096 1.00 92.12 88 HIS A C 1
ATOM 687 O O . HIS A 1 88 ? -2.892 7.501 -3.961 1.00 92.12 88 HIS A O 1
ATOM 693 N N . GLY A 1 89 ? -1.079 8.619 -3.308 1.00 92.12 89 GLY A N 1
ATOM 694 C CA . GLY A 1 89 ? -1.723 9.280 -2.161 1.00 92.12 89 GLY A CA 1
ATOM 695 C C . GLY A 1 89 ? -2.908 10.194 -2.497 1.00 92.12 89 GLY A C 1
ATOM 696 O O . GLY A 1 89 ? -3.581 10.682 -1.593 1.00 92.12 89 GLY A O 1
ATOM 697 N N . GLY A 1 90 ? -3.139 10.455 -3.788 1.00 90.31 90 GLY A N 1
ATOM 698 C CA . GLY A 1 90 ? -4.308 11.178 -4.289 1.00 90.31 90 GLY A CA 1
ATOM 699 C C . GLY A 1 90 ? -5.500 10.286 -4.640 1.00 90.31 90 GLY A C 1
ATOM 700 O O . GLY A 1 90 ? -6.543 10.825 -5.001 1.00 90.31 90 GLY A O 1
ATOM 701 N N . PHE A 1 91 ? -5.354 8.960 -4.576 1.00 92.94 91 PHE A N 1
ATOM 702 C CA . PHE A 1 91 ? -6.468 8.033 -4.763 1.00 92.94 91 PHE A CA 1
ATOM 703 C C . PHE A 1 91 ? -7.339 7.984 -3.512 1.00 92.94 91 PHE A C 1
ATOM 705 O O . PHE A 1 91 ? -6.898 8.278 -2.396 1.00 92.94 91 PHE A O 1
ATOM 712 N N . LYS A 1 92 ? -8.591 7.601 -3.718 1.00 95.12 92 LYS A N 1
ATOM 713 C CA . LYS A 1 92 ? -9.513 7.220 -2.659 1.00 95.12 92 LYS A CA 1
ATOM 714 C C . LYS A 1 92 ? -9.208 5.801 -2.220 1.00 95.12 92 LYS A C 1
ATOM 716 O O . LYS A 1 92 ? -8.774 4.979 -3.025 1.00 95.12 92 LYS A O 1
ATOM 721 N N . CYS A 1 93 ? -9.517 5.471 -0.971 1.00 94.75 93 CYS A N 1
ATOM 722 C CA . CYS A 1 93 ? -9.410 4.089 -0.507 1.00 94.75 93 CYS A CA 1
ATOM 723 C C . CYS A 1 93 ? -10.210 3.129 -1.405 1.00 94.75 93 CYS A C 1
ATOM 725 O O . CYS A 1 93 ? -9.700 2.064 -1.743 1.00 94.75 93 CYS A O 1
ATOM 727 N N . THR A 1 94 ? -11.415 3.518 -1.846 1.00 93.75 94 THR A N 1
ATOM 728 C CA . THR A 1 94 ? -12.265 2.666 -2.698 1.00 93.75 94 THR A CA 1
ATOM 729 C C . THR A 1 94 ? -11.890 2.645 -4.181 1.00 93.75 94 THR A C 1
ATOM 731 O O . THR A 1 94 ? -12.476 1.874 -4.939 1.00 93.75 94 THR A O 1
ATOM 734 N N . ASP A 1 95 ? -10.880 3.416 -4.603 1.00 93.38 95 ASP A N 1
ATOM 735 C CA . ASP A 1 95 ? -10.307 3.254 -5.946 1.00 93.38 95 ASP A CA 1
ATOM 736 C C . ASP A 1 95 ? -9.544 1.918 -6.054 1.00 93.38 95 ASP A C 1
ATOM 738 O O . ASP A 1 95 ? -9.421 1.367 -7.146 1.00 93.38 95 ASP A O 1
ATOM 742 N N . CYS A 1 96 ? -9.077 1.375 -4.918 1.00 92.88 96 CYS A N 1
ATOM 743 C CA . CYS A 1 96 ? -8.383 0.085 -4.839 1.00 92.88 96 CYS A CA 1
ATOM 744 C C . CYS A 1 96 ? -9.090 -0.946 -3.940 1.00 92.88 96 CYS A C 1
ATOM 746 O O . CYS A 1 96 ? -8.978 -2.144 -4.171 1.00 92.88 96 CYS A O 1
ATOM 748 N N . HIS A 1 97 ? -9.797 -0.524 -2.898 1.00 94.56 97 HIS A N 1
ATOM 749 C CA . HIS A 1 97 ? -10.501 -1.434 -1.993 1.00 94.56 97 HIS A CA 1
ATOM 750 C C . HIS A 1 97 ? -11.993 -1.497 -2.307 1.00 94.56 97 HIS A C 1
ATOM 752 O O . HIS A 1 97 ? -12.569 -0.575 -2.883 1.00 94.56 97 HIS A O 1
ATOM 758 N N . SER A 1 98 ? -12.656 -2.575 -1.891 1.00 94.38 98 SER A N 1
ATOM 759 C CA . SER A 1 98 ? -14.101 -2.697 -2.082 1.00 94.38 98 SER A CA 1
ATOM 760 C C . SER A 1 98 ? -14.877 -1.549 -1.423 1.00 94.38 98 SER A C 1
ATOM 762 O O . SER A 1 98 ? -14.660 -1.200 -0.259 1.00 94.38 98 SER A O 1
ATOM 764 N N . ALA A 1 99 ? -15.883 -1.023 -2.126 1.00 93.69 99 ALA A N 1
ATOM 765 C CA . ALA A 1 99 ? -16.827 -0.060 -1.559 1.00 93.69 99 ALA A CA 1
ATOM 766 C C . ALA A 1 99 ? -17.614 -0.622 -0.355 1.00 93.69 99 ALA A C 1
ATOM 768 O O . ALA A 1 99 ? -18.150 0.156 0.439 1.00 93.69 99 ALA A O 1
ATOM 769 N N . ASP A 1 100 ? -17.652 -1.948 -0.174 1.00 95.38 100 ASP A N 1
ATOM 770 C CA . ASP A 1 100 ? -18.294 -2.605 0.970 1.00 95.38 100 ASP A CA 1
ATOM 771 C C . ASP A 1 100 ? -17.606 -2.293 2.310 1.00 95.38 100 ASP A C 1
ATOM 773 O O . ASP A 1 100 ? -18.234 -2.442 3.361 1.00 95.38 100 ASP A O 1
ATOM 777 N N . TYR A 1 101 ? -16.363 -1.789 2.317 1.00 94.81 101 TYR A N 1
ATOM 778 C CA . TYR A 1 101 ? -15.746 -1.268 3.544 1.00 94.81 101 TYR A CA 1
ATOM 779 C C . TYR A 1 101 ? -16.472 -0.042 4.114 1.00 94.81 101 TYR A C 1
ATOM 781 O O . TYR A 1 101 ? -16.287 0.290 5.280 1.00 94.81 101 TYR A O 1
ATOM 789 N N . ASN A 1 102 ? -17.371 0.600 3.365 1.00 92.44 102 ASN A N 1
ATOM 790 C CA . ASN A 1 102 ? -18.237 1.638 3.928 1.00 92.44 102 ASN A CA 1
ATOM 791 C C . ASN A 1 102 ? -19.274 1.072 4.922 1.00 92.44 102 ASN A C 1
ATOM 793 O O . ASN A 1 102 ? -19.848 1.814 5.724 1.00 92.44 102 ASN A O 1
ATOM 797 N N . ILE A 1 103 ? -19.507 -0.243 4.915 1.00 91.31 103 ILE A N 1
ATOM 798 C CA . ILE A 1 103 ? -20.418 -0.929 5.834 1.00 91.31 103 ILE A CA 1
ATOM 799 C C . ILE A 1 103 ? -19.659 -1.286 7.119 1.00 91.31 103 ILE A C 1
ATOM 801 O O . ILE A 1 103 ? -18.564 -1.844 7.065 1.00 91.31 103 ILE A O 1
ATOM 805 N N . HIS A 1 104 ? -20.244 -0.972 8.280 1.00 87.25 104 HIS A N 1
ATOM 806 C CA . HIS A 1 104 ? -19.629 -1.178 9.595 1.00 87.25 104 HIS A CA 1
ATOM 807 C C . HIS A 1 104 ? -20.541 -1.988 10.537 1.00 87.25 104 HIS A C 1
ATOM 809 O O . HIS A 1 104 ? -21.713 -1.629 10.684 1.00 87.25 104 HIS A O 1
ATOM 815 N N . PRO A 1 105 ? -20.021 -3.021 11.235 1.00 87.62 105 PRO A N 1
ATOM 816 C CA . PRO A 1 105 ? -18.701 -3.639 11.052 1.00 87.62 105 PRO A CA 1
ATOM 817 C C . PRO A 1 105 ? -18.501 -4.167 9.623 1.00 87.62 105 PRO A C 1
ATOM 819 O O . PRO A 1 105 ? -19.469 -4.596 8.997 1.00 87.62 105 PRO A O 1
ATOM 822 N N . HIS A 1 106 ? -17.264 -4.128 9.116 1.00 91.88 106 HIS A N 1
ATOM 823 C CA . HIS A 1 106 ? -16.976 -4.584 7.754 1.00 91.88 106 HIS A CA 1
ATOM 824 C C . HIS A 1 106 ? -17.438 -6.033 7.557 1.00 91.88 106 HIS A C 1
ATOM 826 O O . HIS A 1 106 ? -17.159 -6.884 8.414 1.00 91.88 106 HIS A O 1
ATOM 832 N N . PRO A 1 107 ? -18.157 -6.336 6.463 1.00 93.88 107 PRO A N 1
ATOM 833 C CA . PRO A 1 107 ? -18.665 -7.675 6.232 1.00 93.88 107 PRO A CA 1
ATOM 834 C C . PRO A 1 107 ? -17.500 -8.635 5.989 1.00 93.88 107 PRO A C 1
ATOM 836 O O . PR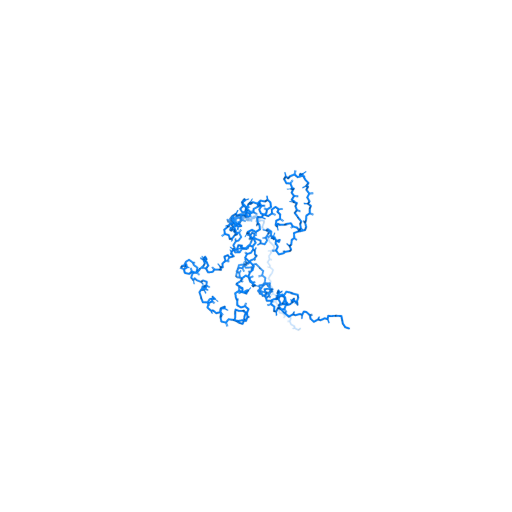O A 1 107 ? -16.502 -8.288 5.374 1.00 93.88 107 PRO A O 1
ATOM 839 N N . VAL A 1 108 ? -17.632 -9.885 6.433 1.00 93.94 108 VAL A N 1
ATOM 840 C CA . VAL A 1 108 ? -16.565 -10.892 6.276 1.00 93.94 108 VAL A CA 1
ATOM 841 C C . VAL A 1 108 ? -16.176 -11.104 4.805 1.00 93.94 108 VAL A C 1
ATOM 843 O O . VAL A 1 108 ? -15.036 -11.465 4.532 1.00 93.94 108 VAL A O 1
ATOM 846 N N . SER A 1 109 ? -17.084 -10.835 3.861 1.00 93.62 109 SER A N 1
ATOM 847 C CA . SER A 1 109 ? -16.811 -10.891 2.422 1.00 93.62 109 SER A CA 1
ATOM 848 C C . SER A 1 109 ? -15.669 -9.974 1.980 1.00 93.62 109 SER A C 1
ATOM 850 O O . SER A 1 109 ? -14.936 -10.366 1.078 1.00 93.62 109 SER A O 1
ATOM 852 N N . THR A 1 110 ? -15.452 -8.815 2.618 1.00 93.56 110 THR A N 1
ATOM 853 C CA . THR A 1 110 ? -14.344 -7.918 2.237 1.00 93.56 110 THR A CA 1
ATOM 854 C C . THR A 1 110 ? -12.974 -8.515 2.538 1.00 93.56 110 THR A C 1
ATOM 856 O O . THR A 1 110 ? -12.002 -8.150 1.894 1.00 93.56 110 THR A O 1
ATOM 859 N N . LYS A 1 111 ? -12.879 -9.517 3.425 1.00 89.81 111 LYS A N 1
ATOM 860 C CA . LYS A 1 111 ? -11.628 -10.266 3.641 1.00 89.81 111 LYS A CA 1
ATOM 861 C C . LYS A 1 111 ? -11.209 -11.129 2.450 1.00 89.81 111 LYS A C 1
ATOM 863 O O . LYS A 1 111 ? -10.082 -11.610 2.431 1.00 89.81 111 LYS A O 1
ATOM 868 N N . PHE A 1 112 ? -12.120 -11.364 1.511 1.00 90.81 112 PHE A N 1
ATOM 869 C CA . PHE A 1 112 ? -11.880 -12.125 0.288 1.00 90.81 112 PHE A CA 1
ATOM 870 C C . PHE A 1 112 ? -11.830 -11.213 -0.939 1.00 90.81 112 PHE A C 1
ATOM 872 O O . PHE A 1 112 ? -11.996 -11.695 -2.059 1.00 90.81 112 PHE A O 1
ATOM 879 N N . GLU A 1 113 ? -11.671 -9.900 -0.743 1.00 90.69 113 GLU A N 1
ATOM 880 C CA . GLU A 1 113 ? -11.526 -8.986 -1.867 1.00 90.69 113 GLU A CA 1
ATOM 881 C C . GLU A 1 113 ? -10.304 -9.357 -2.712 1.00 90.69 113 GLU A C 1
ATOM 883 O O . GLU A 1 113 ? -9.248 -9.730 -2.196 1.00 90.69 113 GLU A O 1
ATOM 888 N N . ALA A 1 114 ? -10.464 -9.269 -4.030 1.00 87.06 114 ALA A N 1
ATOM 889 C CA . ALA A 1 114 ? -9.331 -9.344 -4.930 1.00 87.06 114 ALA A CA 1
ATOM 890 C C . ALA A 1 114 ? -8.582 -8.013 -4.853 1.00 87.06 114 ALA A C 1
ATOM 892 O O . ALA A 1 114 ? -9.180 -6.953 -5.040 1.00 87.06 114 ALA A O 1
ATOM 893 N N . ASN A 1 115 ? -7.282 -8.071 -4.584 1.00 85.75 115 ASN A N 1
ATOM 894 C CA . ASN A 1 115 ? -6.442 -6.885 -4.633 1.00 85.75 115 ASN A CA 1
ATOM 895 C C . ASN A 1 115 ? -6.154 -6.539 -6.094 1.00 85.75 115 ASN A C 1
ATOM 897 O O . ASN A 1 115 ? -5.771 -7.422 -6.863 1.00 85.75 115 ASN A O 1
ATOM 901 N N . TYR A 1 116 ? -6.277 -5.260 -6.452 1.00 90.62 116 TYR A N 1
ATOM 902 C CA . TYR A 1 116 ? -5.736 -4.779 -7.722 1.00 90.62 116 TYR A CA 1
ATOM 903 C C . TYR A 1 116 ? -4.234 -5.040 -7.772 1.00 90.62 116 TYR A C 1
ATOM 905 O O . TYR A 1 116 ? -3.538 -4.918 -6.765 1.00 90.62 116 TYR A O 1
ATOM 913 N N . ASN A 1 117 ? -3.729 -5.364 -8.950 1.00 88.88 117 ASN A N 1
ATOM 914 C CA . ASN A 1 117 ? -2.317 -5.458 -9.272 1.00 88.88 117 ASN A CA 1
ATOM 915 C C . ASN A 1 117 ? -1.869 -4.229 -10.066 1.00 88.88 117 ASN A C 1
ATOM 917 O O . ASN A 1 117 ? -2.675 -3.463 -10.589 1.00 88.88 117 ASN A O 1
ATOM 921 N N . CYS A 1 118 ? -0.554 -4.034 -10.188 1.00 91.25 118 CYS A N 1
ATOM 922 C CA . CYS A 1 118 ? 0.002 -2.885 -10.909 1.00 91.25 118 CYS A CA 1
ATOM 923 C C . CYS A 1 118 ? -0.479 -2.836 -12.367 1.00 91.25 118 CYS A C 1
ATOM 925 O O . CYS A 1 118 ? -0.782 -1.762 -12.885 1.00 91.25 118 CYS A O 1
ATOM 927 N N . MET A 1 119 ? -0.574 -4.003 -13.006 1.00 93.81 119 MET A N 1
ATOM 928 C CA . MET A 1 119 ? -0.955 -4.124 -14.410 1.00 93.81 119 MET A CA 1
ATOM 929 C C . MET A 1 119 ? -2.431 -3.837 -14.672 1.00 93.81 119 MET A C 1
ATOM 931 O O . MET A 1 119 ? -2.756 -3.469 -15.796 1.00 93.81 119 MET A O 1
ATOM 935 N N . ASP A 1 120 ? -3.301 -3.907 -13.660 1.00 93.62 120 ASP A N 1
ATOM 936 C CA . ASP A 1 120 ? -4.733 -3.626 -13.835 1.00 93.62 120 ASP A CA 1
ATOM 937 C C . ASP A 1 120 ? -4.991 -2.165 -14.236 1.00 93.62 120 ASP A C 1
ATOM 939 O O . ASP A 1 120 ? -5.981 -1.871 -14.904 1.00 93.62 120 ASP A O 1
ATOM 943 N N . CYS A 1 121 ? -4.076 -1.258 -13.867 1.00 93.44 121 CYS A N 1
ATOM 944 C CA . CYS A 1 121 ? -4.126 0.157 -14.241 1.00 93.44 121 CYS A CA 1
ATOM 945 C C . CYS A 1 121 ? -2.983 0.575 -15.174 1.00 93.44 121 CYS A C 1
ATOM 947 O O . CYS A 1 121 ? -3.174 1.444 -16.019 1.00 93.44 121 CYS A O 1
ATOM 949 N N . HIS A 1 122 ? -1.782 0.010 -15.011 1.00 94.00 122 HIS A N 1
ATOM 950 C CA . HIS A 1 122 ? -0.621 0.421 -15.802 1.00 94.00 122 HIS A CA 1
ATOM 951 C C . HIS A 1 122 ? -0.432 -0.376 -17.094 1.00 94.00 122 HIS A C 1
ATOM 953 O O . HIS A 1 122 ? 0.226 0.120 -18.006 1.00 94.00 122 HIS A O 1
ATOM 959 N N . GLY A 1 123 ? -0.965 -1.596 -17.170 1.00 95.06 123 GLY A N 1
ATOM 960 C CA . GLY A 1 123 ? -0.729 -2.494 -18.292 1.00 95.06 123 GLY A CA 1
ATOM 961 C C . GLY A 1 123 ? -1.416 -2.019 -19.566 1.00 95.06 123 GLY A C 1
ATOM 962 O O . GLY A 1 123 ? -2.623 -1.789 -19.584 1.00 95.06 123 GLY A O 1
ATOM 963 N N . GLY A 1 124 ? -0.651 -1.896 -20.651 1.00 93.50 124 GLY A N 1
ATOM 964 C CA . GLY A 1 124 ? -1.182 -1.533 -21.965 1.00 93.50 124 GLY A CA 1
ATOM 965 C C . GLY A 1 124 ? -1.687 -0.091 -22.084 1.00 93.50 124 GLY A C 1
ATOM 966 O O . GLY A 1 124 ? -2.311 0.242 -23.093 1.00 93.50 124 GLY A O 1
ATOM 967 N N . ASP A 1 125 ? -1.423 0.768 -21.095 1.00 94.81 125 ASP A N 1
ATOM 968 C CA . ASP A 1 125 ? -1.744 2.194 -21.150 1.00 94.81 125 ASP A CA 1
ATOM 969 C C . ASP A 1 125 ? -0.511 3.004 -21.581 1.00 94.81 125 ASP A C 1
ATOM 971 O O . ASP A 1 125 ? 0.484 3.137 -20.863 1.00 94.81 125 ASP A O 1
ATOM 975 N N . GLU A 1 126 ? -0.605 3.602 -22.769 1.00 94.69 126 GLU A N 1
ATOM 976 C CA . GLU A 1 126 ? 0.425 4.460 -23.370 1.00 94.69 126 GLU A CA 1
ATOM 977 C C . GLU A 1 126 ? 0.840 5.636 -22.468 1.00 94.69 126 GLU A C 1
ATOM 979 O O . GLU A 1 126 ? 1.970 6.122 -22.551 1.00 94.69 126 GLU A O 1
ATOM 984 N N . THR A 1 127 ? -0.037 6.075 -21.561 1.00 95.88 127 THR A N 1
ATOM 985 C CA . THR A 1 127 ? 0.258 7.109 -20.557 1.00 95.88 127 THR A CA 1
ATOM 986 C C . THR A 1 127 ? 1.419 6.702 -19.649 1.00 95.88 127 THR A C 1
ATOM 988 O O . THR A 1 127 ? 2.184 7.559 -19.198 1.00 95.88 127 THR A O 1
ATOM 991 N N . TYR A 1 128 ? 1.578 5.400 -19.396 1.00 93.88 128 TYR A N 1
ATOM 992 C CA . TYR A 1 128 ? 2.578 4.845 -18.487 1.00 93.88 128 TYR A CA 1
ATOM 993 C C . TYR A 1 128 ? 3.697 4.077 -19.197 1.00 93.88 128 TYR A C 1
ATOM 995 O O . TYR A 1 128 ? 4.607 3.586 -18.526 1.00 93.88 128 TYR A O 1
ATOM 1003 N N . ALA A 1 129 ? 3.711 4.042 -20.534 1.00 93.88 129 ALA A N 1
ATOM 1004 C CA . ALA A 1 129 ? 4.697 3.297 -21.322 1.00 93.88 129 ALA A CA 1
ATOM 1005 C C . ALA A 1 129 ? 6.160 3.634 -20.964 1.00 93.88 129 ALA A C 1
ATOM 1007 O O . ALA A 1 129 ? 7.034 2.769 -21.013 1.00 93.88 129 ALA A O 1
ATOM 1008 N N . SER A 1 130 ? 6.443 4.871 -20.532 1.00 93.94 130 SER A N 1
ATOM 1009 C CA . SER A 1 130 ? 7.788 5.293 -20.105 1.00 93.94 130 SER A CA 1
ATOM 1010 C C . SER A 1 130 ? 8.313 4.581 -18.855 1.00 93.94 130 SER A C 1
ATOM 1012 O O . SER A 1 130 ? 9.505 4.660 -18.567 1.00 93.94 130 SER A O 1
ATOM 1014 N N . PHE A 1 131 ? 7.435 3.944 -18.078 1.00 92.19 131 PHE A N 1
ATOM 1015 C CA . PHE A 1 131 ? 7.805 3.176 -16.890 1.00 92.19 131 PHE A CA 1
ATOM 1016 C C . PHE A 1 131 ? 8.097 1.703 -17.201 1.00 92.19 131 PHE A C 1
ATOM 1018 O O . PHE A 1 131 ? 8.662 1.026 -16.347 1.00 92.19 131 PHE A O 1
ATOM 1025 N N . HIS A 1 132 ? 7.779 1.228 -18.413 1.00 95.62 132 HIS A N 1
ATOM 1026 C CA . HIS A 1 132 ? 8.062 -0.135 -18.876 1.00 95.62 132 HIS A CA 1
ATOM 1027 C C . HIS A 1 132 ? 7.494 -1.237 -17.961 1.00 95.62 132 HIS A C 1
ATOM 1029 O O . HIS A 1 132 ? 8.183 -2.214 -17.660 1.00 95.62 132 HIS A O 1
ATOM 1035 N N . PHE A 1 133 ? 6.245 -1.084 -17.506 1.00 95.62 133 PHE A N 1
ATOM 1036 C CA . PHE A 1 133 ? 5.605 -2.023 -16.579 1.00 95.62 133 PHE A CA 1
ATOM 1037 C C . PHE A 1 133 ? 5.508 -3.448 -17.134 1.00 95.62 133 PHE A C 1
ATOM 1039 O O . PHE A 1 133 ? 5.730 -4.392 -16.386 1.00 95.62 133 PHE A O 1
ATOM 1046 N N . GLU A 1 134 ? 5.300 -3.616 -18.439 1.00 96.06 134 GLU A N 1
ATOM 1047 C CA . GLU A 1 134 ? 5.263 -4.924 -19.102 1.00 96.06 134 GLU A CA 1
ATOM 1048 C C . GLU A 1 134 ? 6.616 -5.639 -19.015 1.00 96.06 134 GLU A C 1
ATOM 1050 O O . GLU A 1 134 ? 6.684 -6.828 -18.719 1.00 96.06 134 GLU A O 1
ATOM 1055 N N . THR A 1 135 ? 7.719 -4.913 -19.227 1.00 97.12 135 THR A N 1
ATOM 1056 C CA . THR A 1 135 ? 9.067 -5.476 -19.064 1.00 97.12 135 THR A CA 1
ATOM 1057 C C . THR A 1 135 ? 9.357 -5.791 -17.597 1.00 97.12 135 THR A C 1
ATOM 1059 O O . THR A 1 135 ? 9.978 -6.808 -17.300 1.00 97.12 135 THR A O 1
ATOM 1062 N N . ILE A 1 136 ? 8.908 -4.940 -16.669 1.00 95.69 136 ILE A N 1
ATOM 1063 C CA . ILE A 1 136 ? 9.053 -5.188 -15.229 1.00 95.69 136 ILE A CA 1
ATOM 1064 C C . ILE A 1 136 ? 8.298 -6.457 -14.826 1.00 95.69 136 ILE A C 1
ATOM 1066 O O . ILE A 1 136 ? 8.861 -7.279 -14.109 1.00 95.69 136 ILE A O 1
ATOM 1070 N N . GLU A 1 137 ? 7.060 -6.632 -15.288 1.00 95.94 137 GLU A N 1
ATOM 1071 C CA . GLU A 1 137 ? 6.267 -7.835 -15.043 1.00 95.94 137 GLU A CA 1
ATOM 1072 C C . GLU A 1 137 ? 6.947 -9.076 -15.634 1.00 95.94 137 GLU A C 1
ATOM 1074 O O . GLU A 1 137 ? 7.112 -10.075 -14.934 1.00 95.94 137 GLU A O 1
ATOM 1079 N N . GLU A 1 138 ? 7.422 -9.002 -16.881 1.00 96.69 138 GLU A N 1
ATOM 1080 C CA . GLU A 1 138 ? 8.128 -10.109 -17.532 1.00 96.69 138 GLU A CA 1
ATOM 1081 C C . GLU A 1 138 ? 9.358 -10.561 -16.724 1.00 96.69 138 GLU A C 1
ATOM 1083 O O . GLU A 1 138 ? 9.569 -11.758 -16.513 1.00 96.69 138 GLU A O 1
ATOM 1088 N N . GLU A 1 139 ? 10.171 -9.619 -16.244 1.00 97.44 139 GLU A N 1
ATOM 1089 C CA . GLU A 1 139 ? 11.361 -9.926 -15.444 1.00 97.44 139 GLU A CA 1
ATOM 1090 C C . GLU A 1 139 ? 11.010 -10.366 -14.016 1.00 97.44 139 GLU A C 1
ATOM 1092 O O . GLU A 1 139 ? 11.675 -11.239 -13.451 1.00 97.44 139 GLU A O 1
ATOM 1097 N N . TYR A 1 140 ? 9.942 -9.816 -13.438 1.00 95.69 140 TYR A N 1
ATOM 1098 C CA . TYR A 1 140 ? 9.412 -10.250 -12.150 1.00 95.69 140 TYR A CA 1
ATOM 1099 C C . TYR A 1 140 ? 8.989 -11.722 -12.188 1.00 95.69 140 TYR A C 1
ATOM 1101 O O . TYR A 1 140 ? 9.399 -12.489 -11.313 1.00 95.69 140 TYR A O 1
ATOM 1109 N N . LEU A 1 141 ? 8.258 -12.141 -13.224 1.00 95.44 141 LEU A N 1
ATOM 1110 C CA . LEU A 1 141 ? 7.804 -13.525 -13.402 1.00 95.44 141 LEU A CA 1
ATOM 1111 C C . LEU A 1 141 ? 8.965 -14.521 -13.578 1.00 95.44 141 LEU A C 1
ATOM 1113 O O . LEU A 1 141 ? 8.813 -15.704 -13.280 1.00 95.44 141 LEU A O 1
ATOM 1117 N N . LYS A 1 142 ? 10.141 -14.056 -14.020 1.00 96.81 142 LYS A N 1
ATOM 1118 C CA . LYS A 1 142 ? 11.378 -14.860 -14.103 1.00 96.81 142 LYS A CA 1
ATOM 1119 C C . LYS A 1 142 ? 12.166 -14.905 -12.787 1.00 96.81 142 LYS A C 1
ATOM 1121 O O . LYS A 1 142 ? 13.159 -15.629 -12.697 1.00 96.81 142 LYS A O 1
ATOM 1126 N N . SER A 1 143 ? 11.794 -14.102 -11.792 1.00 94.69 143 SER A N 1
ATOM 1127 C CA . SER A 1 143 ? 12.536 -13.978 -10.535 1.00 94.69 143 SER A CA 1
ATOM 1128 C C . SER A 1 143 ? 12.295 -15.161 -9.595 1.00 94.69 143 SER A C 1
ATOM 1130 O O . SER A 1 143 ? 11.230 -15.768 -9.612 1.00 94.69 143 SER A O 1
ATOM 1132 N N . ILE A 1 144 ? 13.254 -15.424 -8.696 1.00 91.00 144 ILE A N 1
ATOM 1133 C CA . ILE A 1 144 ? 13.137 -16.487 -7.680 1.00 91.00 144 ILE A CA 1
ATOM 1134 C C . ILE A 1 144 ? 11.891 -16.319 -6.803 1.00 91.00 144 ILE A C 1
ATOM 1136 O O . ILE A 1 144 ? 11.285 -17.310 -6.414 1.00 91.00 144 ILE A O 1
ATOM 1140 N N . HIS A 1 145 ? 11.487 -15.082 -6.505 1.00 90.38 145 HIS A N 1
ATOM 1141 C CA . HIS A 1 145 ? 10.290 -14.852 -5.702 1.00 90.38 145 HIS A CA 1
ATOM 1142 C C . HIS A 1 145 ? 9.035 -15.356 -6.416 1.00 90.38 145 HIS A C 1
ATOM 1144 O O . HIS A 1 145 ? 8.272 -16.107 -5.824 1.00 90.38 145 HIS A O 1
ATOM 1150 N N . ALA A 1 146 ? 8.860 -15.009 -7.693 1.00 92.12 146 ALA A N 1
ATOM 1151 C CA . ALA A 1 146 ? 7.712 -15.471 -8.465 1.00 92.12 146 ALA A CA 1
ATOM 1152 C C . ALA A 1 146 ? 7.776 -16.982 -8.742 1.00 92.12 146 ALA A C 1
ATOM 1154 O O . ALA A 1 146 ? 6.764 -17.668 -8.643 1.00 92.12 146 ALA A O 1
ATOM 1155 N N . THR A 1 147 ? 8.957 -17.530 -9.054 1.00 90.62 147 THR A N 1
ATOM 1156 C CA . THR A 1 147 ? 9.078 -18.948 -9.429 1.00 90.62 147 THR A CA 1
ATOM 1157 C C . THR A 1 147 ? 8.938 -19.908 -8.252 1.00 90.62 147 THR A C 1
ATOM 1159 O O . THR A 1 147 ? 8.454 -21.018 -8.449 1.00 90.62 147 THR A O 1
ATOM 1162 N N . GLU A 1 148 ? 9.369 -19.517 -7.048 1.00 87.94 148 GLU A N 1
ATOM 1163 C CA . GLU A 1 148 ? 9.322 -20.389 -5.863 1.00 87.94 148 GLU A CA 1
ATOM 1164 C C . GLU A 1 148 ? 8.067 -20.181 -5.009 1.00 87.94 148 GLU A C 1
ATOM 1166 O O . GLU A 1 148 ? 7.608 -21.132 -4.382 1.00 87.94 148 GLU A O 1
ATOM 1171 N N . LEU A 1 149 ? 7.517 -18.962 -4.962 1.00 87.75 149 LEU A N 1
ATOM 1172 C CA . LEU A 1 149 ? 6.363 -18.634 -4.111 1.00 87.75 149 LEU A CA 1
ATOM 1173 C C . LEU A 1 149 ? 5.051 -18.508 -4.899 1.00 87.75 149 LEU A C 1
ATOM 1175 O O . LEU A 1 149 ? 3.981 -18.454 -4.299 1.00 87.75 149 LEU A O 1
ATOM 1179 N N . GLY A 1 150 ? 5.118 -18.493 -6.234 1.00 87.69 150 GLY A N 1
ATOM 1180 C CA . GLY A 1 150 ? 3.943 -18.438 -7.099 1.00 87.69 150 GLY A CA 1
ATOM 1181 C C . GLY A 1 150 ? 3.050 -17.233 -6.804 1.00 87.69 150 GLY A C 1
ATOM 1182 O O . GLY A 1 150 ? 3.534 -16.141 -6.509 1.00 87.69 150 GLY A O 1
ATOM 1183 N N . ASP A 1 151 ? 1.738 -17.459 -6.862 1.00 85.56 151 ASP A N 1
ATOM 1184 C CA . ASP A 1 151 ? 0.713 -16.413 -6.757 1.00 85.56 151 ASP A CA 1
ATOM 1185 C C . ASP A 1 151 ? 0.629 -15.760 -5.362 1.00 85.56 151 ASP A C 1
ATOM 1187 O O . ASP A 1 151 ? 0.043 -14.687 -5.215 1.00 85.56 151 ASP A O 1
ATOM 1191 N N . GLU A 1 152 ? 1.216 -16.373 -4.327 1.00 82.75 152 GLU A N 1
ATOM 1192 C CA . GLU A 1 152 ? 1.244 -15.807 -2.969 1.00 82.75 152 GLU A CA 1
ATOM 1193 C C . GLU A 1 152 ? 2.254 -14.660 -2.827 1.00 82.75 152 GLU A C 1
ATOM 1195 O O . GLU A 1 152 ? 2.145 -13.829 -1.919 1.00 82.75 152 GLU A O 1
ATOM 1200 N N . PHE A 1 153 ? 3.230 -14.579 -3.736 1.00 89.31 153 PHE A N 1
ATOM 1201 C CA . PHE A 1 153 ? 4.147 -13.454 -3.819 1.00 89.31 153 PHE A CA 1
ATOM 1202 C C . PHE A 1 153 ? 3.741 -12.566 -4.988 1.00 89.31 153 PHE A C 1
ATOM 1204 O O . PHE A 1 153 ? 3.586 -13.015 -6.121 1.00 89.31 153 PHE A O 1
ATOM 1211 N N . THR A 1 154 ? 3.560 -11.279 -4.711 1.00 91.56 154 THR A N 1
ATOM 1212 C CA . THR A 1 154 ? 3.086 -10.298 -5.691 1.00 91.56 154 THR A CA 1
ATOM 1213 C C . THR A 1 154 ? 3.962 -9.053 -5.649 1.00 91.56 154 THR A C 1
ATOM 1215 O O . THR A 1 154 ? 4.858 -8.911 -4.812 1.00 91.56 154 THR A O 1
ATOM 1218 N N . CYS A 1 155 ? 3.673 -8.087 -6.518 1.00 92.69 155 CYS A N 1
ATOM 1219 C CA . CYS A 1 155 ? 4.298 -6.767 -6.474 1.00 92.69 155 CYS A CA 1
ATOM 1220 C C . CYS A 1 155 ? 4.190 -6.136 -5.069 1.00 92.69 155 CYS A C 1
ATOM 1222 O O . CYS A 1 155 ? 5.125 -5.478 -4.601 1.00 92.69 155 CYS A O 1
ATOM 1224 N N . TRP A 1 156 ? 3.075 -6.392 -4.373 1.00 91.50 156 TRP A N 1
ATOM 1225 C CA . TRP A 1 156 ? 2.776 -5.863 -3.042 1.00 91.50 156 TRP A CA 1
ATOM 1226 C C . TRP A 1 156 ? 3.636 -6.457 -1.928 1.00 91.50 156 TRP A C 1
ATOM 1228 O O . TRP A 1 156 ? 3.839 -5.813 -0.900 1.00 91.50 156 TRP A O 1
ATOM 1238 N N . SER A 1 157 ? 4.214 -7.641 -2.145 1.00 91.00 157 SER A N 1
ATOM 1239 C CA . SER A 1 157 ? 5.135 -8.275 -1.194 1.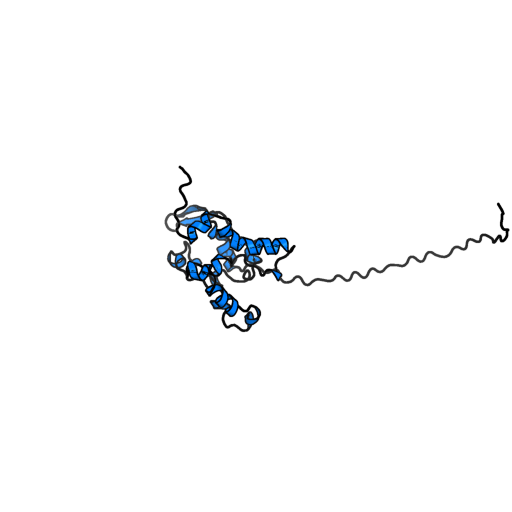00 91.00 157 SER A CA 1
ATOM 1240 C C . SER A 1 157 ? 6.407 -7.441 -0.977 1.00 91.00 157 SER A C 1
ATOM 1242 O O . SER A 1 157 ? 7.034 -7.533 0.077 1.00 91.00 157 SER A O 1
ATOM 1244 N N . CYS A 1 158 ? 6.764 -6.588 -1.946 1.00 91.12 158 CYS A N 1
ATOM 1245 C CA . CYS A 1 158 ? 7.883 -5.645 -1.854 1.00 91.12 158 CYS A CA 1
ATOM 1246 C C . CYS A 1 158 ? 7.427 -4.178 -1.803 1.00 91.12 158 CYS A C 1
ATOM 1248 O O . CYS A 1 158 ? 8.045 -3.354 -1.124 1.00 91.12 158 CYS A O 1
ATOM 1250 N N . HIS A 1 159 ? 6.373 -3.824 -2.541 1.00 91.38 159 HIS A N 1
ATOM 1251 C CA . HIS A 1 159 ? 5.901 -2.450 -2.676 1.00 91.38 159 HIS A CA 1
ATOM 1252 C C . HIS A 1 159 ? 4.657 -2.213 -1.827 1.00 91.38 159 HIS A C 1
ATOM 1254 O O . HIS A 1 159 ? 3.618 -2.809 -2.057 1.00 91.38 159 HIS A O 1
ATOM 1260 N N . ASN A 1 160 ? 4.719 -1.274 -0.887 1.00 91.75 160 ASN A N 1
ATOM 1261 C CA . ASN A 1 160 ? 3.533 -0.883 -0.130 1.00 91.75 160 ASN A CA 1
ATOM 1262 C C . ASN A 1 160 ? 2.791 0.254 -0.864 1.00 91.75 160 ASN A C 1
ATOM 1264 O O . ASN A 1 160 ? 3.326 1.365 -0.900 1.00 91.75 160 ASN A O 1
ATOM 1268 N N . PRO A 1 161 ? 1.574 0.043 -1.402 1.00 90.56 161 PRO A N 1
ATOM 1269 C CA . PRO A 1 161 ? 0.857 1.068 -2.170 1.00 90.56 161 PRO A CA 1
ATOM 1270 C C . PRO A 1 161 ? 0.530 2.314 -1.340 1.00 90.56 161 PRO A C 1
ATOM 1272 O O . PRO A 1 161 ? 0.525 3.422 -1.872 1.00 90.56 161 PRO A O 1
ATOM 1275 N N . HIS A 1 162 ? 0.358 2.154 -0.026 1.00 93.88 162 HIS A N 1
ATOM 1276 C CA . HIS A 1 162 ? 0.049 3.242 0.897 1.00 93.88 162 HIS A CA 1
ATOM 1277 C C . HIS A 1 162 ? 1.254 4.123 1.230 1.00 93.88 162 HIS A C 1
ATOM 1279 O O . HIS A 1 162 ? 1.083 5.182 1.819 1.00 93.88 162 HIS A O 1
ATOM 1285 N N . THR A 1 163 ? 2.483 3.707 0.908 1.00 92.25 163 THR A N 1
ATOM 1286 C CA . THR A 1 163 ? 3.695 4.480 1.246 1.00 92.25 163 THR A CA 1
ATOM 1287 C C . THR A 1 163 ? 4.723 4.538 0.115 1.00 92.25 163 THR A C 1
ATOM 1289 O O . THR A 1 163 ? 5.766 5.184 0.255 1.00 92.25 163 THR A O 1
ATOM 1292 N N . TYR A 1 164 ? 4.481 3.872 -1.015 1.00 90.94 164 TYR A N 1
ATOM 1293 C CA . TYR A 1 164 ? 5.431 3.804 -2.117 1.00 90.94 164 TYR A CA 1
ATOM 1294 C C . TYR A 1 164 ? 5.678 5.189 -2.716 1.00 90.94 164 TYR A C 1
ATOM 1296 O O . TYR A 1 164 ? 4.755 5.972 -2.929 1.00 90.94 164 TYR A O 1
ATOM 1304 N N . ARG A 1 165 ? 6.948 5.486 -3.003 1.00 90.00 165 ARG A N 1
ATOM 1305 C CA . ARG A 1 165 ? 7.382 6.715 -3.671 1.00 90.00 165 ARG A CA 1
ATOM 1306 C C . ARG A 1 165 ? 8.442 6.370 -4.698 1.00 90.00 165 ARG A C 1
ATOM 1308 O O . ARG A 1 165 ? 9.342 5.582 -4.408 1.00 90.00 165 ARG A O 1
ATOM 1315 N N . LEU A 1 166 ? 8.375 7.010 -5.860 1.00 87.25 166 LEU A N 1
ATOM 1316 C CA . LEU A 1 166 ? 9.432 6.902 -6.862 1.00 87.25 166 LEU A CA 1
ATOM 1317 C C . LEU A 1 166 ? 10.751 7.436 -6.290 1.00 87.25 166 LEU A C 1
ATOM 1319 O O . LEU A 1 166 ? 10.786 8.507 -5.675 1.00 87.25 166 LEU A O 1
ATOM 1323 N N . SER A 1 167 ? 11.847 6.697 -6.488 1.00 83.25 167 SER A N 1
ATOM 1324 C CA . SER A 1 167 ? 13.140 7.040 -5.886 1.00 83.25 167 SER A CA 1
ATOM 1325 C C . SER A 1 167 ? 13.636 8.432 -6.297 1.00 83.25 167 SER A C 1
ATOM 1327 O O . SER A 1 167 ? 14.247 9.119 -5.485 1.00 83.25 167 SER A O 1
ATOM 1329 N N . ASP A 1 168 ? 13.364 8.890 -7.518 1.00 80.31 168 ASP A N 1
ATOM 1330 C CA . ASP A 1 168 ? 13.746 10.226 -8.003 1.00 80.31 168 ASP A CA 1
ATOM 1331 C C . ASP A 1 168 ? 12.924 11.363 -7.363 1.00 80.31 168 ASP A C 1
ATOM 1333 O O . ASP A 1 168 ? 13.375 12.508 -7.324 1.00 80.31 168 ASP A O 1
ATOM 1337 N N . LYS A 1 169 ? 11.740 11.049 -6.826 1.00 78.38 169 LYS A N 1
ATOM 1338 C CA . LYS A 1 169 ? 10.873 11.980 -6.089 1.00 78.38 169 LYS A CA 1
ATOM 1339 C C . LYS A 1 169 ? 11.126 11.974 -4.585 1.00 78.38 169 LYS A C 1
ATOM 1341 O O . LYS A 1 169 ? 10.545 12.784 -3.864 1.00 78.38 169 LYS A O 1
ATOM 1346 N N . MET A 1 170 ? 11.999 11.097 -4.092 1.00 77.75 170 MET A N 1
ATOM 1347 C CA . MET A 1 170 ? 12.322 11.042 -2.672 1.00 77.75 170 MET A CA 1
ATOM 1348 C C . MET A 1 170 ? 13.252 12.192 -2.250 1.00 77.75 170 MET A C 1
ATOM 1350 O O . MET A 1 170 ? 14.366 12.308 -2.780 1.00 77.75 170 MET A O 1
ATOM 1354 N N . PRO A 1 171 ? 12.861 12.998 -1.245 1.00 73.94 171 PRO A N 1
ATOM 1355 C CA . PRO A 1 171 ? 13.709 14.060 -0.727 1.00 73.94 171 PRO A CA 1
ATOM 1356 C C . PRO A 1 171 ? 14.925 13.497 0.024 1.00 73.94 171 PRO A C 1
ATOM 1358 O O . PRO A 1 171 ? 14.888 12.419 0.620 1.00 73.94 171 PRO A O 1
ATOM 1361 N N . GLY A 1 172 ? 16.011 14.270 0.043 1.00 82.00 172 GLY A N 1
ATOM 1362 C CA . GLY A 1 172 ? 17.195 13.981 0.850 1.00 82.00 172 GLY A CA 1
ATOM 1363 C C . GLY A 1 172 ? 18.349 13.304 0.105 1.00 82.00 172 GLY A C 1
ATOM 1364 O O . GLY A 1 172 ? 18.457 13.328 -1.124 1.00 82.00 172 GLY A O 1
ATOM 1365 N N . GLN A 1 173 ? 19.279 12.764 0.894 1.00 87.62 173 GLN A N 1
ATOM 1366 C CA . GLN A 1 173 ? 20.551 12.227 0.413 1.00 87.62 173 GLN A CA 1
ATOM 1367 C C . GLN A 1 173 ? 20.375 10.858 -0.256 1.00 87.62 173 GLN A C 1
ATOM 1369 O O . GLN A 1 173 ? 19.456 10.107 0.071 1.00 87.62 173 GLN A O 1
ATOM 1374 N N . LEU A 1 174 ? 21.304 10.498 -1.150 1.00 89.38 174 LEU A N 1
ATOM 1375 C CA . LEU A 1 174 ? 21.313 9.197 -1.834 1.00 89.38 174 LEU A CA 1
ATOM 1376 C C . LEU A 1 174 ? 21.207 8.019 -0.855 1.00 89.38 174 LEU A C 1
ATOM 1378 O O . LEU A 1 174 ? 20.489 7.063 -1.132 1.00 89.38 174 LEU A O 1
ATOM 1382 N N . ILE A 1 175 ? 21.859 8.118 0.306 1.00 89.31 175 ILE A N 1
ATOM 1383 C CA . ILE A 1 175 ? 21.825 7.072 1.332 1.00 89.31 175 ILE A CA 1
ATOM 1384 C C . ILE A 1 175 ? 20.402 6.763 1.819 1.00 89.31 175 ILE A C 1
ATOM 1386 O O . ILE A 1 175 ? 20.077 5.601 2.037 1.00 89.31 175 ILE A O 1
ATOM 1390 N N . ASN A 1 176 ? 19.520 7.765 1.896 1.00 87.19 176 ASN A N 1
ATOM 1391 C CA . ASN A 1 176 ? 18.132 7.565 2.317 1.00 87.19 176 ASN A CA 1
ATOM 1392 C C . ASN A 1 176 ? 17.330 6.802 1.257 1.00 87.19 176 ASN A C 1
ATOM 1394 O O . ASN A 1 176 ? 16.488 5.973 1.594 1.00 87.19 176 ASN A O 1
ATOM 1398 N N . ARG A 1 177 ? 17.611 7.056 -0.028 1.00 89.50 177 ARG A N 1
ATOM 1399 C CA . ARG A 1 177 ? 16.982 6.331 -1.142 1.00 89.50 177 ARG A CA 1
ATOM 1400 C C . ARG A 1 177 ? 17.411 4.870 -1.156 1.00 89.50 177 ARG A C 1
ATOM 1402 O O . ARG A 1 177 ? 16.566 3.990 -1.246 1.00 89.50 177 ARG A O 1
ATOM 1409 N N . VAL A 1 178 ? 18.711 4.619 -0.989 1.00 89.94 178 VAL A N 1
ATOM 1410 C CA . VAL A 1 178 ? 19.253 3.257 -0.875 1.00 89.94 178 VAL A CA 1
ATOM 1411 C C . VAL A 1 178 ? 18.632 2.529 0.317 1.00 89.94 178 VAL A C 1
ATOM 1413 O O . VAL A 1 178 ? 18.168 1.403 0.169 1.00 89.94 178 VAL A O 1
ATOM 1416 N N . ALA A 1 179 ? 18.559 3.183 1.481 1.00 89.69 179 ALA A N 1
ATOM 1417 C CA . ALA A 1 179 ? 17.959 2.597 2.674 1.00 89.69 179 ALA A CA 1
ATOM 1418 C C . ALA A 1 179 ? 16.480 2.227 2.465 1.00 89.69 179 ALA A C 1
ATOM 1420 O O . ALA A 1 179 ? 16.093 1.112 2.804 1.00 89.69 179 ALA A O 1
ATOM 1421 N N . ARG A 1 180 ? 15.662 3.111 1.870 1.00 87.81 180 ARG A N 1
ATOM 1422 C CA . ARG A 1 180 ? 14.239 2.814 1.612 1.00 87.81 180 ARG A CA 1
ATOM 1423 C C . ARG A 1 180 ? 14.058 1.704 0.581 1.00 87.81 180 ARG A C 1
ATOM 1425 O O . ARG A 1 180 ? 13.239 0.824 0.806 1.00 87.81 180 ARG A O 1
ATOM 1432 N N . ASN A 1 181 ? 14.834 1.710 -0.501 1.00 88.56 181 ASN A N 1
ATOM 1433 C CA . ASN A 1 181 ? 14.749 0.657 -1.516 1.00 88.56 181 ASN A CA 1
ATOM 1434 C C . ASN A 1 181 ? 15.126 -0.714 -0.927 1.00 88.56 181 ASN A C 1
ATOM 1436 O O . ASN A 1 181 ? 14.458 -1.704 -1.201 1.00 88.56 181 ASN A O 1
ATOM 1440 N N . ASN A 1 182 ? 16.133 -0.764 -0.049 1.00 92.00 182 ASN A N 1
ATOM 1441 C CA . ASN A 1 182 ? 16.522 -2.001 0.631 1.00 92.00 182 ASN A CA 1
ATOM 1442 C C . ASN A 1 182 ? 15.535 -2.429 1.729 1.00 92.00 182 ASN A C 1
ATOM 1444 O O . ASN A 1 182 ? 15.509 -3.605 2.090 1.00 92.00 182 ASN A O 1
ATOM 1448 N N . ALA A 1 183 ? 14.734 -1.510 2.278 1.00 91.38 183 ALA A N 1
ATOM 1449 C CA . ALA A 1 183 ? 13.798 -1.815 3.360 1.00 91.38 183 ALA A CA 1
ATOM 1450 C C . ALA A 1 183 ? 12.745 -2.857 2.948 1.00 91.38 183 ALA A C 1
ATOM 1452 O O . ALA A 1 183 ? 12.388 -3.709 3.761 1.00 91.38 183 ALA A O 1
ATOM 1453 N N . ALA A 1 184 ? 12.313 -2.849 1.682 1.00 91.44 184 ALA A N 1
ATOM 1454 C CA . ALA A 1 184 ? 11.432 -3.879 1.133 1.00 91.44 184 ALA A CA 1
ATOM 1455 C C . ALA A 1 184 ? 12.057 -5.277 1.283 1.00 91.44 184 ALA A C 1
ATOM 1457 O O . ALA A 1 184 ? 11.467 -6.165 1.892 1.00 91.44 184 ALA A O 1
ATOM 1458 N N . CYS A 1 185 ? 13.313 -5.441 0.858 1.00 91.88 185 CYS A N 1
ATOM 1459 C CA . CYS A 1 185 ? 14.044 -6.705 0.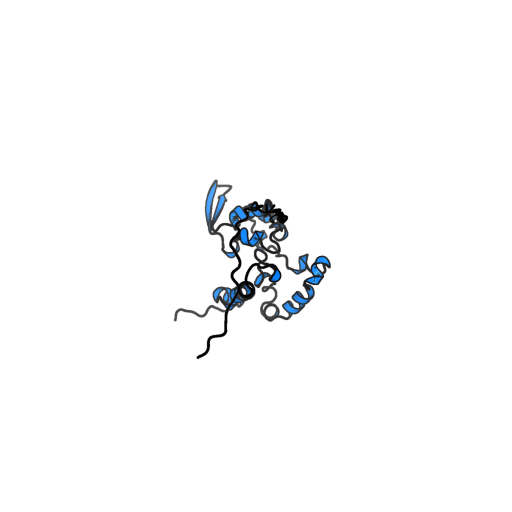977 1.00 91.88 185 CYS A CA 1
ATOM 1460 C C . CYS A 1 185 ? 14.215 -7.124 2.446 1.00 91.88 185 CYS A C 1
ATOM 1462 O O . CYS A 1 185 ? 14.035 -8.287 2.811 1.00 91.88 185 CYS A O 1
ATOM 1464 N N . LEU A 1 186 ? 14.565 -6.164 3.306 1.00 93.19 186 LEU A N 1
ATOM 1465 C CA . LEU A 1 186 ? 14.828 -6.400 4.726 1.00 93.19 186 LEU A CA 1
ATOM 1466 C C . LEU A 1 186 ? 13.564 -6.715 5.534 1.00 93.19 186 LEU A C 1
ATOM 1468 O O . LEU A 1 186 ? 13.687 -7.253 6.633 1.00 93.19 186 LEU A O 1
ATOM 1472 N N . THR A 1 187 ? 12.372 -6.457 4.989 1.00 90.31 187 THR A N 1
ATOM 1473 C CA . THR A 1 187 ? 11.099 -6.831 5.625 1.00 90.31 187 THR A CA 1
ATOM 1474 C C . THR A 1 187 ? 11.004 -8.340 5.841 1.00 90.31 187 THR A C 1
ATOM 1476 O O . THR A 1 187 ? 10.425 -8.760 6.838 1.00 90.31 187 THR A O 1
ATOM 1479 N N . CYS A 1 188 ? 11.638 -9.140 4.978 1.00 90.31 188 CYS A N 1
ATOM 1480 C CA . CYS A 1 188 ? 11.725 -10.594 5.119 1.00 90.31 188 CYS A CA 1
ATOM 1481 C C . CYS A 1 188 ? 13.172 -11.032 5.379 1.00 90.31 188 CYS A C 1
ATOM 1483 O O . CYS A 1 188 ? 13.459 -11.677 6.381 1.00 90.31 188 CYS A O 1
ATOM 1485 N N . HIS A 1 189 ? 14.137 -10.598 4.566 1.00 90.69 189 HIS A N 1
ATOM 1486 C CA . HIS A 1 189 ? 15.533 -11.035 4.713 1.00 90.69 189 HIS A CA 1
ATOM 1487 C C . HIS A 1 189 ? 16.245 -10.484 5.960 1.00 90.69 189 HIS A C 1
ATOM 1489 O O . HIS A 1 189 ? 17.316 -10.971 6.317 1.00 90.69 189 HIS A O 1
ATOM 1495 N N . GLY A 1 190 ? 15.666 -9.483 6.628 1.00 91.75 190 GLY A N 1
ATOM 1496 C CA . GLY A 1 190 ? 16.129 -8.954 7.912 1.00 91.75 190 GLY A CA 1
ATOM 1497 C C . GLY A 1 190 ? 15.237 -9.330 9.100 1.00 91.75 190 GLY A C 1
ATOM 1498 O O . GLY A 1 190 ? 15.536 -8.918 10.220 1.00 91.75 190 GLY A O 1
ATOM 1499 N N . ASN A 1 191 ? 14.155 -10.088 8.887 1.00 90.12 191 ASN A N 1
ATOM 1500 C CA . ASN A 1 191 ? 13.184 -10.443 9.921 1.00 90.12 191 ASN A CA 1
ATOM 1501 C C . ASN A 1 191 ? 12.750 -11.908 9.787 1.00 90.12 191 ASN A C 1
ATOM 1503 O O . ASN A 1 191 ? 11.954 -12.265 8.920 1.00 90.12 191 ASN A O 1
ATOM 1507 N N . ILE A 1 192 ? 13.235 -12.744 10.707 1.00 85.56 192 ILE A N 1
ATOM 1508 C CA . ILE A 1 192 ? 12.990 -14.189 10.693 1.00 85.56 192 ILE A CA 1
ATOM 1509 C C . ILE A 1 192 ? 11.508 -14.557 10.804 1.00 85.56 192 ILE A C 1
ATOM 1511 O O . ILE A 1 192 ? 11.094 -15.545 10.211 1.00 85.56 192 ILE A O 1
ATOM 1515 N N . ASN A 1 193 ? 10.705 -13.764 11.517 1.00 86.69 193 ASN A N 1
ATOM 1516 C CA . ASN A 1 193 ? 9.286 -14.063 11.693 1.00 86.69 193 ASN A CA 1
ATOM 1517 C C . ASN A 1 193 ? 8.537 -13.865 10.374 1.00 86.69 193 ASN A C 1
ATOM 1519 O O . ASN A 1 193 ? 7.813 -14.753 9.942 1.00 86.69 193 ASN A O 1
ATOM 1523 N N . ASN A 1 194 ? 8.777 -12.738 9.699 1.00 86.31 194 ASN A N 1
ATOM 1524 C CA . ASN A 1 194 ? 8.171 -12.460 8.396 1.00 86.31 194 ASN A CA 1
ATOM 1525 C C . ASN A 1 194 ? 8.662 -13.447 7.333 1.00 86.31 194 ASN A C 1
ATOM 1527 O O . ASN A 1 194 ? 7.876 -13.933 6.530 1.00 86.31 194 ASN A O 1
ATOM 1531 N N . TYR A 1 195 ? 9.955 -13.783 7.354 1.00 85.06 195 TYR A N 1
ATOM 1532 C CA . TYR A 1 195 ? 10.511 -14.782 6.448 1.00 85.06 195 TYR A CA 1
ATOM 1533 C C . TYR A 1 195 ? 9.882 -16.164 6.655 1.00 85.06 195 TYR A C 1
ATOM 1535 O O . TYR A 1 195 ? 9.531 -16.821 5.683 1.00 85.06 195 TYR A O 1
ATOM 1543 N N . ALA A 1 196 ? 9.706 -16.595 7.908 1.00 83.69 196 ALA A N 1
ATOM 1544 C CA . ALA A 1 196 ? 9.125 -17.896 8.229 1.00 83.69 196 ALA A CA 1
ATOM 1545 C C . ALA A 1 196 ? 7.661 -18.021 7.789 1.00 83.69 196 ALA A C 1
ATOM 1547 O O . ALA A 1 196 ? 7.268 -19.099 7.349 1.00 83.69 196 ALA A O 1
ATOM 1548 N N . VAL A 1 197 ? 6.887 -16.928 7.848 1.00 83.50 197 VAL A N 1
ATOM 1549 C CA . VAL A 1 197 ? 5.508 -16.890 7.330 1.00 83.50 197 VAL A CA 1
ATOM 1550 C C . VAL A 1 197 ? 5.456 -17.233 5.837 1.00 83.50 197 VAL A C 1
ATOM 1552 O O . VAL A 1 197 ? 4.523 -17.903 5.421 1.00 83.50 197 VAL A O 1
ATOM 1555 N N . LEU A 1 198 ? 6.461 -16.836 5.045 1.00 78.44 198 LEU A N 1
ATOM 1556 C CA . LEU A 1 198 ? 6.468 -17.046 3.589 1.00 78.44 198 LEU A CA 1
ATOM 1557 C C . LEU A 1 198 ? 6.902 -18.445 3.138 1.00 78.44 198 LEU A C 1
ATOM 1559 O O . LEU A 1 198 ? 6.643 -18.812 2.001 1.00 78.44 198 LEU A O 1
ATOM 1563 N N . ILE A 1 199 ? 7.629 -19.199 3.965 1.00 76.38 199 ILE A N 1
ATOM 1564 C CA . ILE A 1 199 ? 8.260 -20.458 3.521 1.00 76.38 199 ILE A CA 1
ATOM 1565 C C . ILE A 1 199 ? 7.745 -21.700 4.249 1.00 76.38 199 ILE A C 1
ATOM 1567 O O . ILE A 1 199 ? 8.352 -22.761 4.101 1.00 76.38 199 ILE A O 1
ATOM 1571 N N . GLU A 1 200 ? 6.707 -21.557 5.081 1.00 63.16 200 GLU A N 1
ATOM 1572 C CA . GLU A 1 200 ? 6.105 -22.621 5.904 1.00 63.16 200 GLU A CA 1
ATOM 1573 C C . GLU A 1 200 ? 7.128 -23.577 6.557 1.00 63.16 200 GLU A C 1
ATOM 1575 O O . GLU A 1 200 ? 6.895 -24.776 6.718 1.00 63.16 200 GLU A O 1
ATOM 1580 N N . LYS A 1 201 ? 8.303 -23.073 6.956 1.00 54.25 201 LYS A N 1
ATOM 1581 C CA . LYS A 1 201 ? 9.248 -23.863 7.751 1.00 54.25 201 LYS A CA 1
ATOM 1582 C C . LYS A 1 201 ? 8.924 -23.638 9.213 1.00 54.25 201 LYS A C 1
ATOM 1584 O O . LYS A 1 201 ? 8.951 -22.494 9.667 1.00 54.25 201 LYS A O 1
ATOM 1589 N N . GLU A 1 202 ? 8.661 -24.725 9.942 1.00 53.16 202 GLU A N 1
ATOM 1590 C CA . GLU A 1 202 ? 8.664 -24.711 11.405 1.00 53.16 202 GLU A CA 1
ATOM 1591 C C . GLU A 1 202 ? 9.867 -23.887 11.880 1.00 53.16 202 GLU A C 1
ATOM 1593 O O . GLU A 1 202 ? 11.018 -24.179 11.531 1.00 53.16 202 GLU A O 1
ATOM 1598 N N . LEU A 1 203 ? 9.590 -22.815 12.629 1.00 53.22 203 LEU A N 1
ATOM 1599 C CA . LEU A 1 203 ? 10.629 -22.042 13.294 1.00 53.22 203 LEU A CA 1
ATOM 1600 C C . LEU A 1 203 ? 11.447 -23.032 14.132 1.00 53.22 203 LEU A C 1
ATOM 1602 O O . LEU A 1 203 ? 10.846 -23.780 14.908 1.00 53.22 203 LEU A O 1
ATOM 1606 N N . PRO A 1 204 ? 12.783 -23.093 13.980 1.00 51.12 204 PRO A N 1
ATOM 1607 C CA . PRO A 1 204 ? 13.579 -24.011 14.774 1.00 51.12 204 PRO A CA 1
ATOM 1608 C C . PRO A 1 204 ? 13.298 -23.744 16.250 1.00 51.12 204 PRO A C 1
ATOM 1610 O O . PRO A 1 204 ? 13.330 -22.595 16.685 1.00 51.12 204 PRO A O 1
ATOM 1613 N N . ASP A 1 205 ? 12.992 -24.810 16.986 1.00 50.28 205 ASP A N 1
ATOM 1614 C CA . ASP A 1 205 ? 12.720 -24.770 18.418 1.00 50.28 205 ASP A CA 1
ATOM 1615 C C . ASP A 1 205 ? 13.885 -24.076 19.142 1.00 50.28 205 ASP A C 1
ATOM 1617 O O . ASP A 1 205 ? 14.980 -24.629 19.271 1.00 50.28 205 ASP A O 1
ATOM 1621 N N . LEU A 1 206 ? 13.665 -22.821 19.545 1.00 52.81 206 LEU A N 1
ATOM 1622 C CA . LEU A 1 206 ? 14.661 -21.988 20.224 1.00 52.81 206 LEU A CA 1
ATOM 1623 C C . LEU A 1 206 ? 14.781 -22.337 21.716 1.00 52.81 206 LEU A C 1
ATOM 1625 O O . LEU A 1 206 ? 15.505 -21.653 22.440 1.00 52.81 206 LEU A O 1
ATOM 1629 N N . ILE A 1 207 ? 1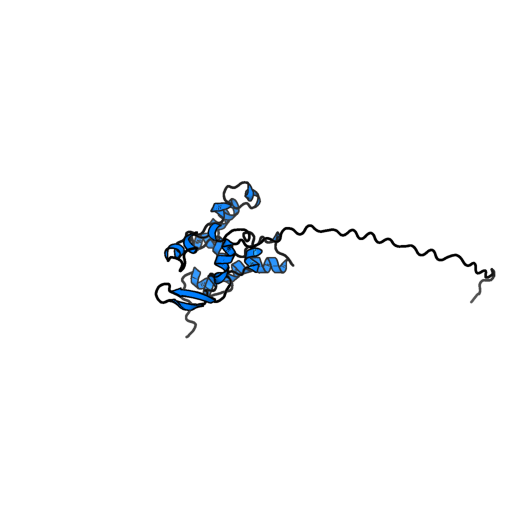4.090 -23.383 22.183 1.00 42.81 207 ILE A N 1
ATOM 1630 C CA . ILE A 1 207 ? 14.194 -23.898 23.546 1.00 42.81 207 ILE A CA 1
ATOM 1631 C C . ILE A 1 207 ? 14.568 -25.384 23.492 1.00 42.81 207 ILE A C 1
ATOM 1633 O O . ILE A 1 207 ? 13.724 -26.271 23.587 1.00 42.81 207 ILE A O 1
ATOM 1637 N N . LYS A 1 208 ? 15.871 -25.654 23.405 1.00 39.66 208 LYS A N 1
ATOM 1638 C CA . LYS A 1 208 ? 16.465 -26.918 23.858 1.00 39.66 208 LYS A CA 1
ATOM 1639 C C . LYS A 1 208 ? 17.557 -26.651 24.877 1.00 39.66 208 LYS A C 1
ATOM 1641 O O . LYS A 1 208 ? 18.358 -25.721 24.639 1.00 39.66 208 LYS A O 1
#

Sequence (208 aa):
MKDWFRKGAAKISLFSGMLMLPVLFAVFFSTVAADKPEATIDEESLQCLVCHSSHRYQITDTVSGETVTMKMHNELQIDPVEYKSATHGGFKCTDCHSADYNIHPHPVSTKFEANYNCMDCHGGDETYASFHFETIEEEYLKSIHATELGDEFTCWSCHNPHTYRLSDKMPGQLINRVARNNAACLTCHGNINNYAVLIEKELPDLIK

pLDDT: mean 81.74, std 18.34, range [36.94, 97.44]

Foldseek 3Di:
DDDDDDDDDDDDDDDDDDDPDPPPPPPPPPPPPPPDPQQDQDPQQVVLCQAQQDQKDWDADPPPRDIDIDGDDPVSHFNLVLQSVAPCSNDHPCVFAPPQVVDPPRDPVSVVDDGDAPCVPQPPDPVNVVVVVVVVVVVVCVDPQCVVQPPVDGPCLQAPRSRHDDLVPDDDDPVVSVVSNCVSVCCQVVDPVNVCVRPVDDDPPPDD